Protein AF-A0A673JFE5-F1 (afdb_monomer)

Nearest PDB structures (foldseek):
  4nc6-assembly1_A  TM=8.684E-01  e=3.459E-06  Homo sapiens
  3hzj-assembly1_A  TM=7.898E-01  e=1.088E-06  Homo sapiens
  3hzj-assembly2_B  TM=8.485E-01  e=6.685E-05  Homo sapiens
  3qye-assembly2_B  TM=6.939E-01  e=1.468E-04  Homo sapiens
  3qyb-assembly1_A  TM=6.934E-01  e=7.079E-04  Homo sapiens

pLDDT: mean 75.3, std 20.73, range [27.92, 97.94]

Mean predicted aligned error: 10.43 Å

Structure (mmCIF, N/CA/C/O backbone):
data_AF-A0A673JFE5-F1
#
_entry.id   AF-A0A673JFE5-F1
#
loop_
_atom_site.group_PDB
_atom_site.id
_atom_site.type_symbol
_atom_site.label_atom_id
_atom_site.label_alt_id
_atom_site.label_comp_id
_atom_site.label_asym_id
_atom_site.label_entity_id
_atom_site.label_seq_id
_atom_site.pdbx_PDB_ins_code
_atom_site.Cartn_x
_atom_site.Cartn_y
_atom_site.Cartn_z
_atom_site.occupancy
_atom_site.B_iso_or_equiv
_atom_site.auth_seq_id
_atom_site.auth_comp_id
_atom_site.auth_asym_id
_atom_site.auth_atom_id
_atom_site.pdbx_PDB_model_num
ATOM 1 N N . THR A 1 1 ? 10.320 18.236 -4.025 1.00 59.81 1 THR A N 1
ATOM 2 C CA . THR A 1 1 ? 9.452 17.123 -4.443 1.00 59.81 1 THR A CA 1
ATOM 3 C C . THR A 1 1 ? 10.183 15.783 -4.408 1.00 59.81 1 THR A C 1
ATOM 5 O O . THR A 1 1 ? 9.761 14.977 -3.605 1.00 59.81 1 THR A O 1
ATOM 8 N N . LEU A 1 2 ? 11.359 15.545 -5.002 1.00 43.81 2 LEU A N 1
ATOM 9 C CA . LEU A 1 2 ? 12.125 14.297 -4.732 1.00 43.81 2 LEU A CA 1
ATOM 10 C C . LEU A 1 2 ? 12.769 14.231 -3.319 1.00 43.81 2 LEU A C 1
ATOM 12 O O . LEU A 1 2 ? 12.698 13.221 -2.619 1.00 43.81 2 LEU A O 1
ATOM 16 N N . MET A 1 3 ? 13.349 15.344 -2.849 1.00 48.66 3 MET A N 1
ATOM 17 C CA . MET A 1 3 ? 13.985 15.444 -1.520 1.00 48.66 3 MET A CA 1
ATOM 18 C C . MET A 1 3 ? 13.017 15.188 -0.355 1.00 48.66 3 MET A C 1
ATOM 20 O O . MET A 1 3 ? 13.383 14.530 0.614 1.00 48.66 3 MET A O 1
ATOM 24 N N . LYS A 1 4 ? 11.769 15.664 -0.464 1.00 50.09 4 LYS A N 1
ATOM 25 C CA . LYS A 1 4 ? 10.726 15.450 0.554 1.00 50.09 4 LYS A CA 1
ATOM 26 C C . LYS A 1 4 ? 10.357 13.967 0.664 1.00 50.09 4 LYS A C 1
ATOM 28 O O . LYS A 1 4 ? 10.140 13.476 1.764 1.00 50.09 4 LYS A O 1
ATOM 33 N N . ILE A 1 5 ? 10.346 13.245 -0.458 1.00 54.38 5 ILE A N 1
ATOM 34 C CA . ILE A 1 5 ? 10.067 11.804 -0.495 1.00 54.38 5 ILE A CA 1
ATOM 35 C C . ILE A 1 5 ? 11.252 11.013 0.058 1.00 54.38 5 ILE A C 1
ATOM 37 O O . ILE A 1 5 ? 11.052 10.174 0.929 1.00 54.38 5 ILE A O 1
ATOM 41 N N . LYS A 1 6 ? 12.492 11.339 -0.336 1.00 49.25 6 LYS A N 1
ATOM 42 C CA . LYS A 1 6 ? 13.698 10.734 0.259 1.00 49.25 6 LYS A CA 1
ATOM 43 C C . LYS A 1 6 ? 13.791 10.982 1.769 1.00 49.25 6 LYS A C 1
ATOM 45 O O . LYS A 1 6 ? 14.141 10.071 2.509 1.00 49.25 6 LYS A O 1
ATOM 50 N N . GLN A 1 7 ? 13.429 12.174 2.251 1.00 51.31 7 GLN A N 1
ATOM 51 C CA . GLN A 1 7 ? 13.313 12.455 3.687 1.00 51.31 7 GLN A CA 1
ATOM 52 C C . GLN A 1 7 ? 12.204 11.635 4.351 1.00 51.31 7 GLN A C 1
ATOM 54 O O . GLN A 1 7 ? 12.424 11.112 5.437 1.00 51.31 7 GLN A O 1
ATOM 59 N N . LYS A 1 8 ? 11.043 11.474 3.704 1.00 56.75 8 LYS A N 1
ATOM 60 C CA . LYS A 1 8 ? 9.933 10.645 4.201 1.00 56.75 8 LYS A CA 1
ATOM 61 C C . LYS A 1 8 ? 10.349 9.176 4.332 1.00 56.75 8 LYS A C 1
ATOM 63 O O . LYS A 1 8 ? 10.112 8.572 5.372 1.00 56.75 8 LYS A O 1
ATOM 68 N N . ILE A 1 9 ? 11.036 8.642 3.322 1.00 54.88 9 ILE A N 1
ATOM 69 C CA . ILE A 1 9 ? 11.615 7.293 3.315 1.00 54.88 9 ILE A CA 1
ATOM 70 C C . ILE A 1 9 ? 12.677 7.157 4.414 1.00 54.88 9 ILE A C 1
ATOM 72 O O . ILE A 1 9 ? 12.597 6.249 5.231 1.00 54.88 9 ILE A O 1
ATOM 76 N N . ASN A 1 10 ? 13.626 8.089 4.512 1.00 49.84 10 ASN A N 1
ATOM 77 C CA . ASN A 1 10 ? 14.656 8.051 5.554 1.00 49.84 10 ASN A CA 1
ATOM 78 C C . ASN A 1 10 ? 14.086 8.211 6.970 1.00 49.84 10 ASN A C 1
ATOM 80 O O . ASN A 1 10 ? 14.614 7.618 7.904 1.00 49.84 10 ASN A O 1
ATOM 84 N N . PHE A 1 11 ? 13.019 8.991 7.152 1.00 55.75 11 PHE A N 1
ATOM 85 C CA . PHE A 1 11 ? 12.313 9.108 8.427 1.00 55.75 11 PHE A CA 1
ATOM 86 C C . PHE A 1 11 ? 11.596 7.804 8.789 1.00 55.75 11 PHE A C 1
ATOM 88 O O . PHE A 1 11 ? 11.679 7.371 9.937 1.00 55.75 11 PHE A O 1
ATOM 95 N N . LEU A 1 12 ? 10.945 7.157 7.814 1.00 53.88 12 LEU A N 1
ATOM 96 C CA . LEU A 1 12 ? 10.373 5.819 7.975 1.00 53.88 12 LEU A CA 1
ATOM 97 C C . LEU A 1 12 ? 11.463 4.821 8.398 1.00 53.88 12 LEU A C 1
ATOM 99 O O . LEU A 1 12 ? 11.314 4.195 9.440 1.00 53.88 12 LEU A O 1
ATOM 103 N N . ILE A 1 13 ? 12.600 4.779 7.693 1.00 55.22 13 ILE A N 1
ATOM 104 C CA . ILE A 1 13 ? 13.741 3.888 7.981 1.00 55.22 13 ILE A CA 1
ATOM 105 C C . ILE A 1 13 ? 14.372 4.166 9.353 1.00 55.22 13 ILE A C 1
ATOM 107 O O . ILE A 1 13 ? 14.568 3.247 10.141 1.00 55.22 13 ILE A O 1
ATOM 111 N N . LYS A 1 14 ? 14.677 5.423 9.696 1.00 45.56 14 LYS A N 1
ATOM 112 C CA . LYS A 1 14 ? 15.249 5.761 11.015 1.00 45.56 14 LYS A CA 1
ATOM 113 C C . LYS A 1 14 ? 14.281 5.465 12.159 1.00 45.56 14 LYS A C 1
ATOM 115 O O . LYS A 1 14 ? 14.715 5.059 13.234 1.00 45.56 14 LYS A O 1
ATOM 120 N N . SER A 1 15 ? 12.980 5.628 11.922 1.00 49.44 15 SER A N 1
ATOM 121 C CA . SER A 1 15 ? 11.957 5.224 12.884 1.00 49.44 15 SER A CA 1
ATOM 122 C C . SER A 1 15 ? 11.929 3.704 13.046 1.00 49.44 15 SER A C 1
ATOM 124 O O . SER A 1 15 ? 11.872 3.248 14.176 1.00 49.44 15 SER A O 1
ATOM 126 N N . ILE A 1 16 ? 12.075 2.916 11.972 1.00 49.16 16 ILE A N 1
ATOM 127 C CA . ILE A 1 16 ? 12.194 1.447 12.055 1.00 49.16 16 ILE A CA 1
ATOM 128 C C . ILE A 1 16 ? 13.308 1.042 13.039 1.00 49.16 16 ILE A C 1
ATOM 130 O O . ILE A 1 16 ? 13.056 0.258 13.949 1.00 49.16 16 ILE A O 1
ATOM 134 N N . PHE A 1 17 ? 14.498 1.648 12.947 1.00 46.47 17 PHE A N 1
ATOM 135 C CA . PHE A 1 17 ? 15.606 1.367 13.876 1.00 46.47 17 PHE A CA 1
ATOM 136 C C . PHE A 1 17 ? 15.350 1.833 15.318 1.00 46.47 17 PHE A C 1
ATOM 138 O O . PHE A 1 17 ? 15.668 1.109 16.260 1.00 46.47 17 PHE A O 1
ATOM 145 N N . PHE A 1 18 ? 14.756 3.015 15.515 1.00 44.62 18 PHE A N 1
ATOM 146 C CA . PHE A 1 18 ? 14.441 3.517 16.858 1.00 44.62 18 PHE A CA 1
ATOM 147 C C . PHE A 1 18 ? 13.395 2.654 17.571 1.00 44.62 18 PHE A C 1
ATOM 149 O O . PHE A 1 18 ? 13.470 2.463 18.784 1.00 44.62 18 PHE A O 1
ATOM 156 N N . VAL A 1 19 ? 12.426 2.104 16.834 1.00 48.44 19 VAL A N 1
ATOM 157 C CA . VAL A 1 19 ? 11.398 1.280 17.465 1.00 48.44 19 VAL A CA 1
ATOM 158 C C . VAL A 1 19 ? 11.809 -0.192 17.609 1.00 48.44 19 VAL A C 1
ATOM 160 O O . VAL A 1 19 ? 11.391 -0.807 18.582 1.00 48.44 19 VAL A O 1
ATOM 163 N N . LEU A 1 20 ? 12.736 -0.717 16.794 1.00 44.16 20 LEU A N 1
ATOM 164 C CA . LEU A 1 20 ? 13.439 -1.982 17.095 1.00 44.16 20 LEU A CA 1
ATOM 165 C C . LEU A 1 20 ? 14.102 -1.944 18.488 1.00 44.16 20 LEU A C 1
ATOM 167 O O . LEU A 1 20 ? 14.049 -2.921 19.233 1.00 44.16 20 LEU A O 1
ATOM 171 N N . PHE A 1 21 ? 14.650 -0.790 18.885 1.00 46.72 21 PHE A N 1
ATOM 172 C CA . PHE A 1 21 ? 15.235 -0.584 20.215 1.00 46.72 21 PHE A CA 1
ATOM 173 C C . PHE A 1 21 ? 14.182 -0.550 21.343 1.00 46.72 21 PHE A C 1
ATOM 175 O O . PHE A 1 21 ? 14.351 -1.206 22.369 1.00 46.72 21 PHE A O 1
ATOM 182 N N . LEU A 1 22 ? 13.053 0.144 21.146 1.00 45.47 22 LEU A N 1
ATOM 183 C CA . LEU A 1 22 ? 11.915 0.128 22.088 1.00 45.47 22 LEU A CA 1
ATOM 184 C C . LEU A 1 22 ? 11.253 -1.256 22.199 1.00 45.47 22 LEU A C 1
ATOM 186 O O . LEU A 1 22 ? 10.655 -1.588 23.221 1.00 45.47 22 LEU A O 1
ATOM 190 N N . GLN A 1 23 ? 11.367 -2.071 21.157 1.00 48.41 23 GLN A N 1
ATOM 191 C CA . GLN A 1 23 ? 10.737 -3.376 21.068 1.00 48.41 23 GLN A CA 1
ATOM 192 C C . GLN A 1 23 ? 11.448 -4.463 21.880 1.00 48.41 23 GLN A C 1
ATOM 194 O O . GLN A 1 23 ? 10.764 -5.304 22.464 1.00 48.41 23 GLN A O 1
ATOM 199 N N . ILE A 1 24 ? 12.776 -4.387 22.023 1.00 52.22 24 ILE A N 1
ATOM 200 C CA . ILE A 1 24 ? 13.530 -5.221 22.978 1.00 52.22 24 ILE A CA 1
ATOM 201 C C . ILE A 1 24 ? 12.969 -5.030 24.396 1.00 52.22 24 ILE A C 1
ATOM 203 O O . ILE A 1 24 ? 12.787 -5.995 25.136 1.00 52.22 24 ILE A O 1
ATOM 207 N N . ILE A 1 25 ? 12.601 -3.794 24.744 1.00 51.62 25 ILE A N 1
ATOM 208 C CA . ILE A 1 25 ? 12.052 -3.459 26.060 1.00 51.62 25 ILE A CA 1
ATOM 209 C C . ILE A 1 25 ? 10.600 -3.951 26.214 1.00 51.62 25 ILE A C 1
ATOM 211 O O . ILE A 1 25 ? 10.244 -4.504 27.251 1.00 51.62 25 ILE A O 1
ATOM 215 N N . ILE A 1 26 ? 9.747 -3.817 25.190 1.00 52.38 26 ILE A N 1
ATOM 216 C CA . ILE A 1 26 ? 8.327 -4.224 25.266 1.00 52.38 26 ILE A CA 1
ATOM 217 C C . ILE A 1 26 ? 8.149 -5.755 25.220 1.00 52.38 26 ILE A C 1
ATOM 219 O O . ILE A 1 26 ? 7.273 -6.289 25.909 1.00 52.38 26 ILE A O 1
ATOM 223 N N . HIS A 1 27 ? 8.969 -6.483 24.453 1.00 50.09 27 HIS A N 1
ATOM 224 C CA . HIS A 1 27 ? 8.928 -7.951 24.416 1.00 50.09 27 HIS A CA 1
ATOM 225 C C . HIS A 1 27 ? 9.304 -8.560 25.779 1.00 50.09 27 HIS A C 1
ATOM 227 O O . HIS A 1 27 ? 8.604 -9.438 26.279 1.00 50.09 27 HIS A O 1
ATOM 233 N N . GLN A 1 28 ? 10.322 -8.005 26.450 1.00 51.28 28 GLN A N 1
ATOM 234 C CA . GLN A 1 28 ? 10.683 -8.403 27.817 1.00 51.28 28 GLN A CA 1
ATOM 235 C C . GLN A 1 28 ? 9.544 -8.181 28.832 1.00 51.28 28 GLN A C 1
ATOM 237 O O . GLN A 1 28 ? 9.393 -8.967 29.762 1.00 51.28 28 GLN A O 1
ATOM 242 N N . ILE A 1 29 ? 8.706 -7.156 28.639 1.00 55.34 29 ILE A N 1
ATOM 243 C CA . ILE A 1 29 ? 7.580 -6.836 29.537 1.00 55.34 29 ILE A CA 1
ATOM 244 C C . ILE A 1 29 ? 6.335 -7.699 29.247 1.00 55.34 29 ILE A C 1
ATOM 246 O O . ILE A 1 29 ? 5.587 -8.050 30.160 1.00 55.34 29 ILE A O 1
ATOM 250 N N . SER A 1 30 ? 6.084 -8.055 27.984 1.00 54.03 30 SER A N 1
ATOM 251 C CA . SER A 1 30 ? 4.863 -8.766 27.558 1.00 54.03 30 SER A CA 1
ATOM 252 C C . SER A 1 30 ? 4.848 -10.257 27.909 1.00 54.03 30 SER A C 1
ATOM 254 O O . SER A 1 30 ? 3.769 -10.804 28.142 1.00 54.03 30 SER A O 1
ATOM 256 N N . LEU A 1 31 ? 6.016 -10.885 28.077 1.00 60.41 31 LEU A N 1
ATOM 257 C CA . LEU A 1 31 ? 6.140 -12.238 28.641 1.00 60.41 31 LEU A CA 1
ATOM 258 C C . LEU A 1 31 ? 5.604 -12.347 30.082 1.00 60.41 31 LEU A C 1
ATOM 260 O O . LEU A 1 31 ? 5.309 -13.444 30.547 1.00 60.41 31 LEU A O 1
ATOM 264 N N . PHE A 1 32 ? 5.434 -11.219 30.778 1.00 59.44 32 PHE A N 1
ATOM 265 C CA . PHE A 1 32 ? 5.052 -11.186 32.188 1.00 59.44 32 PHE A CA 1
ATOM 266 C C . PHE A 1 32 ? 3.522 -11.134 32.432 1.00 59.44 32 PHE A C 1
ATOM 268 O O . PHE A 1 32 ? 3.090 -11.422 33.545 1.00 59.44 32 PHE A O 1
ATOM 275 N N . PHE A 1 33 ? 2.675 -10.818 31.428 1.00 55.75 33 PHE A N 1
ATOM 276 C CA . PHE A 1 33 ? 1.207 -10.664 31.613 1.00 55.75 33 PHE A CA 1
ATOM 277 C C . PHE A 1 33 ? 0.329 -11.069 30.393 1.00 55.75 33 PHE A C 1
ATOM 279 O O . PHE A 1 33 ? -0.325 -10.218 29.780 1.00 55.75 33 PHE A O 1
ATOM 286 N N . PRO A 1 34 ? 0.219 -12.366 30.046 1.00 58.28 34 PRO A N 1
ATOM 287 C CA . PRO A 1 34 ? -0.435 -12.806 28.802 1.00 58.28 34 PRO A CA 1
ATOM 288 C C . PRO A 1 34 ? -1.982 -12.757 28.798 1.00 58.28 34 PRO A C 1
ATOM 290 O O . PRO A 1 34 ? -2.594 -12.517 27.757 1.00 58.28 34 PRO A O 1
ATOM 293 N N . VAL A 1 35 ? -2.659 -12.965 29.937 1.00 58.72 35 VAL A N 1
ATOM 294 C CA . VAL A 1 35 ? -4.133 -13.141 29.967 1.00 58.72 35 VAL A CA 1
ATOM 295 C C . VAL A 1 35 ? -4.899 -11.817 29.835 1.00 58.72 35 VAL A C 1
ATOM 297 O O . VAL A 1 35 ? -5.863 -11.731 29.073 1.00 58.72 35 VAL A O 1
ATOM 300 N N . GLN A 1 36 ? -4.462 -10.760 30.527 1.00 60.50 36 GLN A N 1
ATOM 301 C CA . GLN A 1 36 ? -5.124 -9.447 30.476 1.00 60.50 36 GLN A CA 1
ATOM 302 C C . GLN A 1 36 ? -5.014 -8.797 29.086 1.00 60.50 36 GLN A C 1
ATOM 304 O O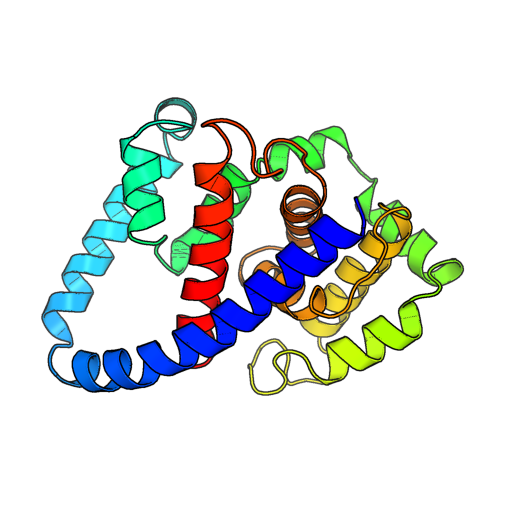 . GLN A 1 36 ? -5.947 -8.126 28.642 1.00 60.50 36 GLN A O 1
ATOM 309 N N . GLN A 1 37 ? -3.926 -9.056 28.351 1.00 66.88 37 GLN A N 1
ATOM 310 C CA . GLN A 1 37 ? -3.739 -8.542 26.991 1.00 66.88 37 GLN A CA 1
ATOM 311 C C . GLN A 1 37 ? -4.760 -9.110 25.994 1.00 66.88 37 GLN A C 1
ATOM 313 O O . GLN A 1 37 ? -5.244 -8.377 25.129 1.00 66.88 37 GLN A O 1
ATOM 318 N N . LYS A 1 38 ? -5.154 -10.383 26.136 1.00 75.12 38 LYS A N 1
ATOM 319 C CA . LYS A 1 38 ? -6.083 -11.037 25.201 1.00 75.12 38 LYS A CA 1
ATOM 320 C C . LYS A 1 38 ? -7.485 -10.423 25.243 1.00 75.12 38 LYS A C 1
ATOM 322 O O . LYS A 1 38 ? -8.082 -10.185 24.194 1.00 75.12 38 LYS A O 1
ATOM 327 N N . GLN A 1 39 ? -7.994 -10.114 26.436 1.00 80.56 39 GLN A N 1
ATOM 328 C CA . GLN A 1 39 ? -9.318 -9.503 26.593 1.00 80.56 39 GLN A CA 1
ATOM 329 C C . GLN A 1 39 ? -9.353 -8.069 26.047 1.00 80.56 39 GLN A C 1
ATOM 331 O O . GLN A 1 39 ? -10.292 -7.688 25.343 1.00 80.56 39 GLN A O 1
ATOM 336 N N . VAL A 1 40 ? -8.298 -7.293 26.313 1.00 83.62 40 VAL A N 1
ATOM 337 C CA . VAL A 1 40 ? -8.144 -5.937 25.770 1.00 83.62 40 VAL A CA 1
ATOM 338 C C . VAL A 1 40 ? -8.144 -5.964 24.239 1.00 83.62 40 VAL A C 1
ATOM 340 O O . VAL A 1 40 ? -8.795 -5.121 23.616 1.00 83.62 40 VAL A O 1
ATOM 343 N N . GLU A 1 41 ? -7.478 -6.940 23.620 1.00 82.88 41 GLU A N 1
ATOM 344 C CA . GLU A 1 41 ? -7.438 -7.062 22.161 1.00 82.88 41 GLU A CA 1
ATOM 345 C C . GLU A 1 41 ? -8.807 -7.402 21.562 1.00 82.88 41 GLU A C 1
ATOM 347 O O . GLU A 1 41 ? -9.232 -6.762 20.598 1.00 82.88 41 GLU A O 1
ATOM 352 N N . ILE A 1 42 ? -9.559 -8.321 22.178 1.00 87.94 42 ILE A N 1
ATOM 353 C CA . ILE A 1 42 ? -10.931 -8.649 21.754 1.00 87.94 42 ILE A CA 1
ATOM 354 C C . ILE A 1 42 ? -11.816 -7.398 21.777 1.00 87.94 42 ILE A C 1
ATOM 356 O O . ILE A 1 42 ? -12.530 -7.107 20.812 1.00 87.94 42 ILE A O 1
ATOM 360 N N . GLU A 1 43 ? -11.746 -6.602 22.844 1.00 90.25 43 GLU A N 1
ATOM 361 C CA . GLU A 1 43 ? -12.504 -5.356 22.915 1.00 90.25 43 GLU A CA 1
ATOM 362 C C . GLU A 1 43 ? -12.091 -4.341 21.845 1.00 90.25 43 GLU A C 1
ATOM 364 O O . GLU A 1 43 ? -12.940 -3.614 21.313 1.00 90.25 43 GLU A O 1
ATOM 369 N N . ARG A 1 44 ? -10.790 -4.247 21.540 1.00 89.44 44 ARG A N 1
ATOM 370 C CA . ARG A 1 44 ? -10.285 -3.378 20.470 1.00 89.44 44 ARG A CA 1
ATOM 371 C C . ARG A 1 44 ? -10.854 -3.809 19.125 1.00 89.44 44 ARG A C 1
ATOM 373 O O . ARG A 1 44 ? -11.370 -2.947 18.411 1.00 89.44 44 ARG A O 1
ATOM 380 N N . VAL A 1 45 ? -10.839 -5.107 18.823 1.00 91.19 45 VAL A N 1
ATOM 381 C CA . VAL A 1 45 ? -11.427 -5.683 17.604 1.00 91.19 45 VAL A CA 1
ATOM 382 C C . VAL A 1 45 ? -12.906 -5.317 17.495 1.00 91.19 45 VAL A C 1
ATOM 384 O O . VAL A 1 45 ? -13.317 -4.755 16.484 1.00 91.19 45 VAL A O 1
ATOM 387 N N . GLN A 1 46 ? -13.704 -5.514 18.549 1.00 94.62 46 GLN A N 1
ATOM 388 C CA . GLN A 1 46 ? -15.137 -5.182 18.526 1.00 94.62 46 GLN A CA 1
ATOM 389 C C . GLN A 1 46 ? -15.402 -3.686 18.285 1.00 94.62 46 GLN A C 1
ATOM 391 O O . GLN A 1 46 ? -16.268 -3.304 17.490 1.00 94.62 46 GLN A O 1
ATOM 396 N N . LYS A 1 47 ? -14.622 -2.810 18.933 1.00 93.56 47 LYS A N 1
ATOM 397 C CA . LYS A 1 47 ? -14.712 -1.351 18.740 1.00 93.56 47 LYS A CA 1
ATOM 398 C C . LYS A 1 47 ? -14.375 -0.958 17.297 1.00 93.56 47 LYS A C 1
ATOM 400 O O . LYS A 1 47 ? -15.030 -0.063 16.756 1.00 93.56 47 LYS A O 1
ATOM 405 N N . TRP A 1 48 ? -13.393 -1.619 16.689 1.00 93.38 48 TRP A N 1
ATOM 406 C CA . TRP A 1 48 ? -13.005 -1.416 15.296 1.00 93.38 48 TRP A CA 1
ATOM 407 C C . TRP A 1 48 ? -14.045 -1.953 14.311 1.00 93.38 48 TRP A C 1
ATOM 409 O O . TRP A 1 48 ? -14.459 -1.207 13.431 1.00 93.38 48 TRP A O 1
ATOM 419 N N . LEU A 1 49 ? -14.572 -3.163 14.509 1.00 95.88 49 LEU A N 1
ATOM 420 C CA . LEU A 1 49 ? -15.650 -3.721 13.681 1.00 95.88 49 LEU A CA 1
ATOM 421 C C . LEU A 1 49 ? -16.869 -2.792 13.625 1.00 95.88 49 LEU A C 1
ATOM 423 O O . LEU A 1 49 ? -17.410 -2.529 12.551 1.00 95.88 49 LEU A O 1
ATOM 427 N N . LYS A 1 50 ? -17.274 -2.225 14.770 1.00 95.94 50 LYS A N 1
ATOM 428 C CA . LYS A 1 50 ? -18.360 -1.233 14.822 1.00 95.94 50 LYS A CA 1
ATOM 429 C C . LYS A 1 50 ? -18.057 0.015 13.986 1.00 95.94 50 LYS A C 1
ATOM 431 O O . LYS A 1 50 ? -18.976 0.584 13.392 1.00 95.94 50 LYS A O 1
ATOM 436 N N . MET A 1 51 ? -16.800 0.458 13.974 1.00 94.44 51 MET A N 1
ATOM 437 C CA . MET A 1 51 ? -16.379 1.611 13.182 1.00 94.44 51 MET A CA 1
ATOM 438 C C . MET A 1 51 ? -16.355 1.312 11.690 1.00 94.44 51 MET A C 1
ATOM 440 O O . MET A 1 51 ? -16.874 2.117 10.927 1.00 94.44 51 MET A O 1
ATOM 444 N N . LEU A 1 52 ? -15.802 0.165 11.295 1.00 93.62 52 LEU A N 1
ATOM 445 C CA . LEU A 1 52 ? -15.699 -0.251 9.896 1.00 93.62 52 LEU A CA 1
ATOM 446 C C . LEU A 1 52 ? -17.089 -0.387 9.261 1.00 93.62 52 LEU A C 1
ATOM 448 O O . LEU A 1 52 ? -17.323 0.148 8.184 1.00 93.62 52 LEU A O 1
ATOM 452 N N . LYS A 1 53 ? -18.056 -0.972 9.984 1.00 94.88 53 LYS A N 1
ATOM 453 C CA . LYS A 1 53 ? -19.459 -1.067 9.534 1.00 94.88 53 LYS A CA 1
ATOM 454 C C . LYS A 1 53 ? -20.140 0.288 9.309 1.00 94.88 53 LYS A C 1
ATOM 456 O O . LYS A 1 53 ? -21.093 0.364 8.549 1.00 94.88 53 LYS A O 1
ATOM 461 N N . ASN A 1 54 ? -19.686 1.345 9.983 1.00 94.81 54 ASN A N 1
ATOM 462 C CA . ASN A 1 54 ? -20.278 2.684 9.904 1.00 94.81 54 ASN A CA 1
ATOM 463 C C . ASN A 1 54 ? -19.220 3.714 9.496 1.00 94.81 54 ASN A C 1
ATOM 465 O O . ASN A 1 54 ? -19.120 4.783 10.106 1.00 94.81 54 ASN A O 1
ATOM 469 N N . TRP A 1 55 ? -18.383 3.369 8.514 1.00 92.19 55 TRP A N 1
ATOM 470 C CA . TRP A 1 55 ? -17.188 4.144 8.193 1.00 92.19 55 TRP A CA 1
ATOM 471 C C . TRP A 1 55 ? -17.487 5.613 7.891 1.00 92.19 55 TRP A C 1
ATOM 473 O O . TRP A 1 55 ? -16.826 6.488 8.444 1.00 92.19 55 TRP A O 1
ATOM 483 N N . SER A 1 56 ? -18.537 5.898 7.118 1.00 90.62 56 SER A N 1
ATOM 484 C CA . SER A 1 56 ? -18.969 7.261 6.773 1.00 90.62 56 SER A CA 1
ATOM 485 C C . SER A 1 56 ? -19.187 8.158 7.998 1.00 90.62 56 SER A C 1
ATOM 487 O O . SER A 1 56 ? -18.802 9.322 7.982 1.00 90.62 56 SER A O 1
ATOM 489 N N . LYS A 1 57 ? -19.724 7.604 9.091 1.00 92.94 57 LYS A N 1
ATOM 490 C CA . LYS A 1 57 ? -19.931 8.311 10.364 1.00 92.94 57 LYS A CA 1
ATOM 491 C C . LYS A 1 57 ? -18.627 8.583 11.116 1.00 92.94 57 LYS A C 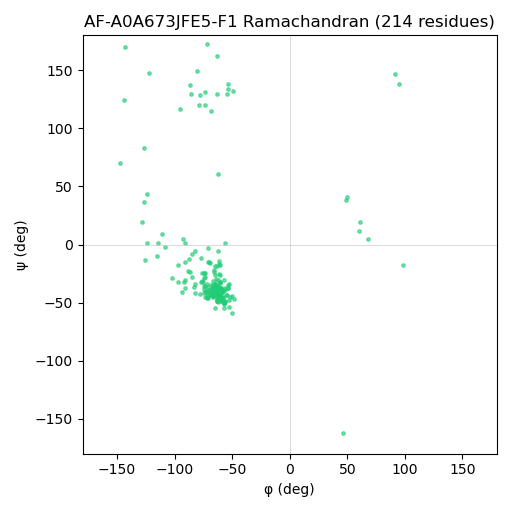1
ATOM 493 O O . LYS A 1 57 ? -18.536 9.556 11.859 1.00 92.94 57 LYS A O 1
ATOM 498 N N . TYR A 1 58 ? -17.653 7.681 11.012 1.00 87.81 58 TYR A N 1
ATOM 499 C CA . TYR A 1 58 ? -16.412 7.751 11.787 1.00 87.81 58 TYR A CA 1
ATOM 500 C C . TYR A 1 58 ? -15.248 8.379 11.022 1.00 87.81 58 TYR A C 1
ATOM 502 O O . TYR A 1 58 ? -14.279 8.800 11.663 1.00 87.81 58 TYR A O 1
ATOM 510 N N . ARG A 1 59 ? -15.327 8.466 9.692 1.00 83.44 59 ARG A N 1
ATOM 511 C CA . ARG A 1 59 ? -14.309 9.083 8.842 1.00 83.44 59 ARG A CA 1
ATOM 512 C C . ARG A 1 59 ? -14.041 10.510 9.325 1.00 83.44 59 ARG A C 1
ATOM 514 O O . ARG A 1 59 ? -14.965 11.277 9.559 1.00 83.44 59 ARG A O 1
ATOM 521 N N . ASN A 1 60 ? -12.766 10.835 9.522 1.00 79.75 60 ASN A N 1
ATOM 522 C CA . ASN A 1 60 ? -12.278 12.111 10.066 1.00 79.75 60 ASN A CA 1
ATOM 523 C C . ASN A 1 60 ? -12.759 12.482 11.485 1.00 79.75 60 ASN A C 1
ATOM 525 O O . ASN A 1 60 ? -12.541 13.607 11.918 1.00 79.75 60 ASN A O 1
ATOM 529 N N . SER A 1 61 ? -13.374 11.565 12.240 1.00 84.56 61 SER A N 1
ATOM 530 C CA . SER A 1 61 ? -13.775 11.842 13.628 1.00 84.56 61 SER A CA 1
ATOM 531 C C . SER A 1 61 ? -12.609 11.701 14.617 1.00 84.56 61 SER A C 1
ATOM 533 O O . SER A 1 61 ? -11.772 10.804 14.479 1.00 84.56 61 SER A O 1
ATOM 535 N N . ASP A 1 62 ? -12.625 12.472 15.709 1.00 82.06 62 ASP A N 1
ATOM 536 C CA . ASP A 1 62 ? -11.656 12.348 16.818 1.00 82.06 62 ASP A CA 1
ATOM 537 C C . ASP A 1 62 ? -11.567 10.935 17.382 1.00 82.06 62 ASP A C 1
ATOM 539 O O . ASP A 1 62 ? -10.516 10.458 17.810 1.00 82.06 62 ASP A O 1
ATOM 543 N N . ARG A 1 63 ? -12.701 10.234 17.403 1.00 85.12 63 ARG A N 1
ATOM 544 C CA . ARG A 1 63 ? -12.773 8.864 17.900 1.00 85.12 63 ARG A CA 1
ATOM 545 C C . ARG A 1 63 ? -11.989 7.903 17.011 1.00 85.12 63 ARG A C 1
ATOM 547 O O . ARG A 1 63 ? -11.385 6.961 17.523 1.00 85.12 63 ARG A O 1
ATOM 554 N N . MET A 1 64 ? -12.024 8.139 15.705 1.00 84.88 64 MET A N 1
ATOM 555 C CA . MET A 1 64 ? -11.286 7.374 14.713 1.00 84.88 64 MET A CA 1
ATOM 556 C C . MET A 1 64 ? -9.789 7.695 14.809 1.00 84.88 64 MET A C 1
ATOM 558 O O . MET A 1 64 ? -9.000 6.766 14.985 1.00 84.88 64 MET A O 1
ATOM 562 N N . ILE A 1 65 ? -9.426 8.985 14.901 1.00 76.62 65 ILE A N 1
ATOM 563 C CA . ILE A 1 65 ? -8.056 9.461 15.181 1.00 76.62 65 ILE A CA 1
ATOM 564 C C . ILE A 1 65 ? -7.477 8.756 16.413 1.00 76.62 65 ILE A C 1
ATOM 566 O O . ILE A 1 65 ? -6.482 8.038 16.318 1.00 76.62 65 ILE A O 1
ATOM 570 N N . LYS A 1 66 ? -8.137 8.883 17.570 1.00 78.56 66 LYS A N 1
ATOM 571 C CA . LYS A 1 66 ? -7.681 8.306 18.847 1.00 78.56 66 LYS A CA 1
ATOM 572 C C . LYS A 1 66 ? -7.489 6.791 18.791 1.00 78.56 66 LYS A C 1
ATOM 574 O O . LYS A 1 66 ? -6.666 6.259 19.528 1.00 78.56 66 LYS A O 1
ATOM 579 N N . ARG A 1 67 ? -8.254 6.074 17.965 1.00 82.06 67 ARG A N 1
ATOM 580 C CA . ARG A 1 67 ? -8.138 4.612 17.842 1.00 82.06 67 ARG A CA 1
ATOM 581 C C . ARG A 1 67 ? -7.043 4.183 16.896 1.00 82.06 67 ARG A C 1
ATOM 583 O O . ARG A 1 67 ? -6.354 3.227 17.222 1.00 82.06 67 ARG A O 1
ATOM 590 N N . VAL A 1 68 ? -6.834 4.913 15.806 1.00 77.75 68 VAL A N 1
ATOM 591 C CA . VAL A 1 68 ? -5.633 4.730 14.989 1.00 77.75 68 VAL A CA 1
ATOM 592 C C . VAL A 1 68 ? -4.393 5.028 15.835 1.00 77.75 68 VAL A C 1
ATOM 594 O O . VAL A 1 68 ? -3.450 4.255 15.786 1.00 77.75 68 VAL A O 1
ATOM 597 N N . TYR A 1 69 ? -4.415 6.028 16.727 1.00 73.81 69 TYR A N 1
ATOM 598 C CA . TYR A 1 69 ? -3.289 6.289 17.646 1.00 73.81 69 TYR A CA 1
ATOM 599 C C . TYR A 1 69 ? -2.987 5.119 18.584 1.00 73.81 69 TYR A C 1
ATOM 601 O O . TYR A 1 69 ? -1.835 4.901 18.937 1.00 73.81 69 TYR A O 1
ATOM 609 N N . LYS A 1 70 ? -4.013 4.359 18.973 1.00 78.50 70 LYS A N 1
ATOM 610 C CA . LYS A 1 70 ? -3.868 3.149 19.794 1.00 78.50 70 LYS A CA 1
ATOM 611 C C . LYS A 1 70 ? -3.482 1.908 18.985 1.00 78.50 70 LYS A C 1
ATOM 613 O O . LYS A 1 70 ? -3.298 0.852 19.579 1.00 78.50 70 LYS A O 1
ATOM 618 N N . GLY A 1 71 ? -3.422 2.005 17.662 1.00 74.62 71 GLY A N 1
ATOM 619 C CA . GLY A 1 71 ? -3.170 0.896 16.754 1.00 74.62 71 GLY A CA 1
ATOM 620 C C . GLY A 1 71 ? -4.432 0.195 16.259 1.00 74.62 71 GLY A C 1
ATOM 621 O O . GLY A 1 71 ? -5.434 0.048 16.978 1.00 74.62 71 GLY A O 1
ATOM 622 N N . VAL A 1 72 ? -4.350 -0.272 15.015 1.00 82.12 72 VAL A N 1
ATOM 623 C CA . VAL A 1 72 ? -5.361 -1.118 14.379 1.00 82.12 72 VAL A CA 1
ATOM 624 C C . VAL A 1 72 ? -5.076 -2.583 14.744 1.00 82.12 72 VAL A C 1
ATOM 626 O O . VAL A 1 72 ? -3.939 -3.022 14.570 1.00 82.12 72 VAL A O 1
ATOM 629 N N . PRO A 1 73 ? -6.070 -3.347 15.234 1.00 86.25 73 PRO A N 1
ATOM 630 C CA . PRO A 1 73 ? -5.934 -4.782 15.454 1.00 86.25 73 PRO A CA 1
ATOM 631 C C . PRO A 1 73 ? -5.452 -5.496 14.196 1.00 86.25 73 PRO A C 1
ATOM 633 O O . PRO A 1 73 ? -5.944 -5.209 13.101 1.00 86.25 73 PRO A O 1
ATOM 636 N N . LEU A 1 74 ? -4.525 -6.441 14.366 1.00 80.81 74 LEU A N 1
ATOM 637 C CA . LEU A 1 74 ? -3.831 -7.134 13.276 1.00 80.81 74 LEU A CA 1
ATOM 638 C C . LEU A 1 74 ? -4.795 -7.654 12.202 1.00 80.81 74 LEU A C 1
ATOM 640 O O . LEU A 1 74 ? -4.600 -7.408 11.014 1.00 80.81 74 LEU A O 1
ATOM 644 N N . GLN A 1 75 ? -5.875 -8.308 12.630 1.00 83.75 75 GLN A N 1
ATOM 645 C CA . GLN A 1 75 ? -6.838 -8.968 11.746 1.00 83.75 75 GLN A CA 1
ATOM 646 C C . GLN A 1 75 ? -7.696 -7.982 10.938 1.00 83.75 75 GLN A C 1
ATOM 648 O O . GLN A 1 75 ? -8.353 -8.380 9.984 1.00 83.75 75 GLN A O 1
ATOM 653 N N . LEU A 1 76 ? -7.715 -6.700 11.316 1.00 89.88 76 LEU A N 1
ATOM 654 C CA . LEU A 1 76 ? -8.524 -5.662 10.671 1.00 89.88 76 LEU A CA 1
ATOM 655 C C . LEU A 1 76 ? -7.687 -4.675 9.851 1.00 89.88 76 LEU A C 1
ATOM 657 O O . LEU A 1 76 ? -8.258 -3.775 9.234 1.00 89.88 76 LEU A O 1
ATOM 661 N N . ARG A 1 77 ? -6.354 -4.823 9.831 1.00 86.81 77 ARG A N 1
ATOM 662 C CA . ARG A 1 77 ? -5.436 -3.891 9.157 1.00 86.81 77 ARG A CA 1
ATOM 663 C C . ARG A 1 77 ? -5.747 -3.732 7.678 1.00 86.81 77 ARG A C 1
ATOM 665 O O . ARG A 1 77 ? -5.925 -2.603 7.247 1.00 86.81 77 ARG A O 1
ATOM 672 N N . GLY A 1 78 ? -5.905 -4.829 6.934 1.00 87.44 78 GLY A N 1
ATOM 673 C CA . GLY A 1 78 ? -6.203 -4.775 5.497 1.00 87.44 78 GLY A CA 1
ATOM 674 C C . GLY A 1 78 ? -7.419 -3.899 5.185 1.00 87.44 78 GLY A C 1
ATOM 675 O O . GLY A 1 78 ? -7.315 -2.922 4.446 1.00 87.44 78 GLY A O 1
ATOM 676 N N . GLN A 1 79 ? -8.548 -4.177 5.845 1.00 92.31 79 GLN A N 1
ATOM 677 C CA . GLN A 1 79 ? -9.787 -3.420 5.649 1.00 92.31 79 GLN A CA 1
ATOM 678 C C . GLN A 1 79 ? -9.675 -1.970 6.142 1.00 92.31 79 GLN A C 1
ATOM 680 O O . GLN A 1 79 ? -10.108 -1.042 5.460 1.00 92.31 79 GLN A O 1
ATOM 685 N N . ALA A 1 80 ? -9.096 -1.751 7.325 1.00 89.88 80 ALA A N 1
ATOM 686 C CA . ALA A 1 80 ? -8.959 -0.412 7.887 1.00 89.88 80 ALA A CA 1
ATOM 687 C C . ALA A 1 80 ? -8.032 0.467 7.040 1.00 89.88 80 ALA A C 1
ATOM 689 O O . ALA A 1 80 ? -8.353 1.624 6.785 1.00 89.88 80 ALA A O 1
ATOM 690 N N . TRP A 1 81 ? -6.898 -0.066 6.586 1.00 88.50 81 TRP A N 1
ATOM 691 C CA . TRP A 1 81 ? -5.949 0.654 5.743 1.00 88.50 81 TRP A CA 1
ATOM 692 C C . TRP A 1 81 ? -6.530 0.972 4.372 1.00 88.50 81 TRP A C 1
ATOM 694 O O . TRP A 1 81 ? -6.363 2.099 3.914 1.00 88.50 81 TRP A O 1
ATOM 704 N N . ALA A 1 82 ? -7.258 0.036 3.757 1.00 90.44 82 ALA A N 1
ATOM 705 C CA . ALA A 1 82 ? -7.936 0.278 2.488 1.00 90.44 82 ALA A CA 1
ATOM 706 C C . ALA A 1 82 ? -8.914 1.460 2.585 1.00 90.44 82 ALA A C 1
ATOM 708 O O . ALA A 1 82 ? -8.884 2.362 1.750 1.00 90.44 82 ALA A O 1
ATOM 709 N N . LEU A 1 83 ? -9.717 1.512 3.652 1.00 89.19 83 LEU A N 1
ATOM 710 C CA . LEU A 1 83 ? -10.646 2.619 3.906 1.00 89.19 83 LEU A CA 1
ATOM 711 C C . LEU A 1 83 ? -9.943 3.938 4.238 1.00 89.19 83 LEU A C 1
ATOM 713 O O . LEU A 1 83 ? -10.433 5.010 3.892 1.00 89.19 83 LEU A O 1
ATOM 717 N N . LEU A 1 84 ? -8.816 3.874 4.941 1.00 84.00 84 LEU A N 1
ATOM 718 C CA . LEU A 1 84 ? -8.056 5.051 5.351 1.00 84.00 84 LEU A CA 1
ATOM 719 C C . LEU A 1 84 ? -7.270 5.693 4.210 1.00 84.00 84 LEU A C 1
ATOM 721 O O . LEU A 1 84 ? -7.078 6.907 4.210 1.00 84.00 84 LEU A O 1
ATOM 725 N N . LEU A 1 85 ? -6.812 4.878 3.265 1.00 84.06 85 LEU A N 1
ATOM 726 C CA . LEU A 1 85 ? -6.112 5.315 2.062 1.00 84.06 85 LEU A CA 1
ATOM 727 C C . LEU A 1 85 ? -7.072 5.531 0.885 1.00 84.06 85 LEU A C 1
ATOM 729 O O . LEU A 1 85 ? -6.611 5.817 -0.213 1.00 84.06 85 LEU A O 1
ATOM 733 N N . ASP A 1 86 ? -8.387 5.402 1.104 1.00 88.81 86 ASP A N 1
ATOM 734 C CA . ASP A 1 86 ? -9.422 5.483 0.069 1.00 88.81 86 ASP A CA 1
ATOM 735 C C . ASP A 1 86 ? -9.090 4.582 -1.156 1.00 88.81 86 ASP A C 1
ATOM 737 O O . ASP A 1 86 ? -9.286 4.976 -2.309 1.00 88.81 86 ASP A O 1
ATOM 741 N N . VAL A 1 87 ? -8.569 3.367 -0.909 1.00 91.94 87 VAL A N 1
ATOM 742 C CA . VAL A 1 87 ? -8.052 2.433 -1.937 1.00 91.94 87 VAL A CA 1
ATOM 743 C C . VAL A 1 87 ? -9.118 2.069 -2.962 1.00 91.94 87 VAL A C 1
ATOM 745 O O . VAL A 1 87 ? -8.875 2.183 -4.159 1.00 91.94 87 VAL A O 1
ATOM 748 N N . GLU A 1 88 ? -10.313 1.681 -2.511 1.00 94.31 88 GLU A N 1
ATOM 749 C CA . GLU A 1 88 ? -11.414 1.316 -3.413 1.00 94.31 88 GLU A CA 1
ATOM 750 C C . GLU A 1 88 ? -11.789 2.470 -4.344 1.00 94.31 88 GLU A C 1
ATOM 752 O O . GLU A 1 88 ? -12.022 2.262 -5.533 1.00 94.31 88 GLU A O 1
ATOM 757 N N . LYS A 1 89 ? -11.783 3.701 -3.819 1.00 93.31 89 LYS A N 1
ATOM 758 C CA . LYS A 1 89 ? -12.090 4.893 -4.605 1.00 93.31 89 LYS A CA 1
ATOM 759 C C . LYS A 1 89 ? -11.036 5.119 -5.687 1.00 93.31 89 LYS A C 1
ATOM 761 O O . LYS A 1 89 ? -11.391 5.201 -6.856 1.00 93.31 89 LYS A O 1
ATOM 766 N N . VAL A 1 90 ? -9.750 5.187 -5.324 1.00 93.50 90 VAL A N 1
ATOM 767 C CA . VAL A 1 90 ? -8.688 5.440 -6.318 1.00 93.50 90 VAL A CA 1
ATOM 768 C C . VAL A 1 90 ? -8.597 4.313 -7.347 1.00 93.50 90 VAL A C 1
ATOM 770 O O . VAL A 1 90 ? -8.378 4.588 -8.525 1.00 93.50 90 VAL A O 1
ATOM 773 N N . LYS A 1 91 ? -8.820 3.065 -6.925 1.00 96.19 91 LYS A N 1
ATOM 774 C CA . LYS A 1 91 ? -8.871 1.903 -7.810 1.00 96.19 91 LYS A CA 1
ATOM 775 C C . LYS A 1 91 ? -10.017 2.019 -8.812 1.00 96.19 91 LYS A C 1
ATOM 777 O O . LYS A 1 91 ? -9.785 1.865 -10.006 1.00 96.19 91 LYS A O 1
ATOM 782 N N . SER A 1 92 ? -11.221 2.354 -8.344 1.00 97.00 92 SER A N 1
ATOM 783 C CA . SER A 1 92 ? -12.390 2.571 -9.205 1.00 97.00 92 SER A CA 1
ATOM 784 C C . SER A 1 92 ? -12.170 3.724 -10.186 1.00 97.00 92 SER A C 1
ATOM 786 O O . SER A 1 92 ? -12.437 3.579 -11.377 1.00 97.00 92 SER A O 1
ATOM 788 N N . ASP A 1 93 ? -11.623 4.845 -9.711 1.00 96.31 93 ASP A N 1
ATOM 789 C CA . ASP A 1 93 ? -11.323 6.025 -10.532 1.00 96.31 93 ASP A CA 1
ATOM 790 C C . ASP A 1 93 ? -10.243 5.739 -11.601 1.00 96.31 93 ASP A C 1
ATOM 792 O O . ASP A 1 93 ? -10.105 6.483 -12.571 1.00 96.31 93 ASP A O 1
ATOM 796 N N . ASN A 1 94 ? -9.464 4.662 -11.439 1.00 96.50 94 ASN A N 1
ATOM 797 C CA . ASN A 1 94 ? -8.362 4.275 -12.320 1.00 96.50 94 ASN A CA 1
ATOM 798 C C . ASN A 1 94 ? -8.487 2.8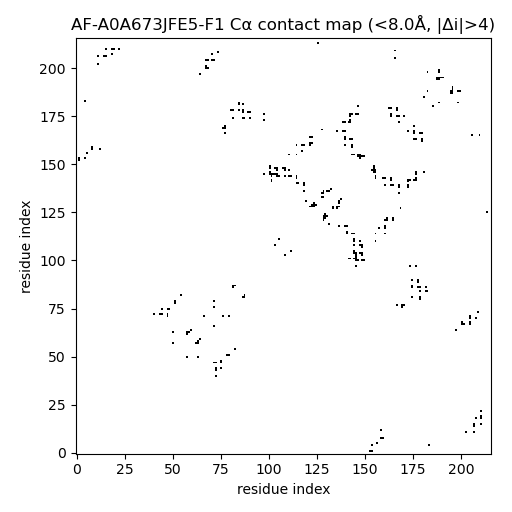22 -12.810 1.00 96.50 94 ASN A C 1
ATOM 800 O O . ASN A 1 94 ? -7.476 2.128 -12.969 1.00 96.50 94 ASN A O 1
ATOM 804 N N . ALA A 1 95 ? -9.711 2.357 -13.066 1.00 96.94 95 ALA A N 1
ATOM 805 C CA . ALA A 1 95 ? -9.967 0.990 -13.510 1.00 96.94 95 ALA A CA 1
ATOM 806 C C . ALA A 1 95 ? -9.064 0.578 -14.696 1.00 96.94 95 ALA A C 1
ATOM 808 O O . ALA A 1 95 ? -8.866 1.326 -15.660 1.00 96.94 95 ALA A O 1
ATOM 809 N N . GLY A 1 96 ? -8.449 -0.607 -14.594 1.00 97.19 96 GLY A N 1
ATOM 810 C CA . GLY A 1 96 ? -7.532 -1.153 -15.603 1.00 97.19 96 GLY A CA 1
ATOM 811 C C . GLY A 1 96 ? -6.202 -0.400 -15.754 1.00 97.19 96 GLY A C 1
ATOM 812 O O . GLY A 1 96 ? -5.417 -0.702 -16.652 1.00 97.19 96 GLY A O 1
ATOM 813 N N . LYS A 1 97 ? -5.917 0.614 -14.928 1.00 97.00 97 LYS A N 1
ATOM 814 C CA . LYS A 1 97 ? -4.638 1.334 -14.985 1.00 97.00 97 LYS A CA 1
ATOM 815 C C . LYS A 1 97 ? -3.500 0.503 -14.409 1.00 97.00 97 LYS A C 1
ATOM 817 O O . LYS A 1 97 ? -2.431 0.507 -15.002 1.00 97.00 97 LYS A O 1
ATOM 822 N N . TYR A 1 98 ? -3.732 -0.223 -13.314 1.00 97.56 98 TYR A N 1
ATOM 823 C CA . TYR A 1 98 ? -2.704 -1.073 -12.711 1.00 97.56 98 TYR A CA 1
ATOM 824 C C . TYR A 1 98 ? -2.154 -2.100 -13.709 1.00 97.56 98 TYR A C 1
ATOM 826 O O . TYR A 1 98 ? -0.944 -2.157 -13.907 1.00 97.56 98 TYR A O 1
ATOM 834 N N . GLU A 1 99 ? -3.036 -2.823 -14.405 1.00 97.31 99 GLU A N 1
ATOM 835 C CA . GLU A 1 99 ? -2.628 -3.836 -15.386 1.00 97.31 99 GLU A CA 1
ATOM 836 C C . GLU A 1 99 ? -1.779 -3.232 -16.511 1.00 97.31 99 GLU A C 1
ATOM 838 O O . GLU A 1 99 ? -0.683 -3.713 -16.788 1.00 97.31 99 GLU A O 1
ATOM 843 N N . ARG A 1 100 ? -2.208 -2.088 -17.059 1.00 96.62 100 ARG A N 1
ATOM 844 C CA . ARG A 1 100 ? -1.433 -1.349 -18.068 1.00 96.62 100 ARG A CA 1
ATOM 845 C C . ARG A 1 100 ? -0.056 -0.924 -17.558 1.00 96.62 100 ARG A C 1
ATOM 847 O O . ARG A 1 100 ? 0.917 -1.010 -18.298 1.00 96.62 100 ARG A O 1
ATOM 854 N N . MET A 1 101 ? 0.046 -0.457 -16.310 1.00 96.19 101 MET A N 1
ATOM 855 C CA . MET A 1 101 ? 1.340 -0.080 -15.724 1.00 96.19 101 MET A CA 1
ATOM 856 C C . MET A 1 101 ? 2.239 -1.301 -15.527 1.00 96.19 101 MET A C 1
ATOM 858 O O . MET A 1 101 ? 3.439 -1.215 -15.766 1.00 96.19 101 MET A O 1
ATOM 862 N N . LYS A 1 102 ? 1.671 -2.442 -15.127 1.00 95.38 102 LYS A N 1
ATOM 863 C CA . LYS A 1 102 ? 2.402 -3.703 -14.960 1.00 95.38 102 LYS A CA 1
ATOM 864 C C . LYS A 1 102 ? 3.001 -4.180 -16.287 1.00 95.38 102 LYS A C 1
ATOM 866 O O . LYS A 1 102 ? 4.178 -4.525 -16.325 1.00 95.38 102 LYS A O 1
ATOM 871 N N . GLU A 1 103 ? 2.232 -4.129 -17.375 1.00 95.19 103 GLU A N 1
ATOM 872 C CA . GLU A 1 103 ? 2.708 -4.446 -18.731 1.00 95.19 103 GLU A CA 1
ATOM 873 C C . GLU A 1 103 ? 3.795 -3.467 -19.199 1.00 95.19 103 GLU A C 1
ATOM 875 O O . GLU A 1 103 ? 4.865 -3.876 -19.651 1.00 95.19 103 GLU A O 1
ATOM 880 N N . GLN A 1 104 ? 3.564 -2.159 -19.039 1.00 93.69 104 GLN A N 1
ATOM 881 C CA . GLN A 1 104 ? 4.531 -1.131 -19.435 1.00 93.69 104 GLN A CA 1
ATOM 882 C C . GLN A 1 104 ? 5.845 -1.226 -18.660 1.00 93.69 104 GLN A C 1
ATOM 884 O O . GLN A 1 104 ? 6.914 -0.998 -19.229 1.00 93.69 104 GLN A O 1
ATOM 889 N N . ALA A 1 105 ? 5.791 -1.579 -17.378 1.00 93.06 105 ALA A N 1
ATOM 890 C CA . ALA A 1 105 ? 6.978 -1.690 -16.548 1.00 93.06 105 ALA A CA 1
ATOM 891 C C . ALA A 1 105 ? 7.950 -2.763 -17.047 1.00 93.06 105 ALA A C 1
ATOM 893 O O . ALA A 1 105 ? 9.160 -2.551 -16.992 1.00 93.06 105 ALA A O 1
ATOM 894 N N . GLN A 1 106 ? 7.439 -3.872 -17.589 1.00 86.50 106 GLN A N 1
ATOM 895 C CA . GLN A 1 106 ? 8.272 -4.935 -18.160 1.00 86.50 106 GLN A CA 1
ATOM 896 C C . GLN A 1 106 ? 9.075 -4.461 -19.378 1.00 86.50 106 GLN A C 1
ATOM 898 O O . GLN A 1 106 ? 10.172 -4.958 -19.620 1.00 86.50 106 GLN A O 1
ATOM 903 N N . LEU A 1 107 ? 8.542 -3.493 -20.126 1.00 86.56 107 LEU A N 1
ATOM 904 C CA . LEU A 1 107 ? 9.164 -2.970 -21.341 1.00 86.56 107 LEU A CA 1
ATOM 905 C C . LEU A 1 107 ? 10.079 -1.773 -21.068 1.00 86.56 107 LEU A C 1
ATOM 907 O O . LEU A 1 107 ? 11.109 -1.628 -21.723 1.00 86.56 107 LEU A O 1
ATOM 911 N N . TYR A 1 108 ? 9.694 -0.905 -20.128 1.00 84.88 108 TYR A N 1
ATOM 912 C CA . TYR A 1 108 ? 10.248 0.448 -20.057 1.00 84.88 108 TYR A CA 1
ATOM 913 C C . TYR A 1 108 ? 10.852 0.842 -18.715 1.00 84.88 108 TYR A C 1
ATOM 915 O O . TYR A 1 108 ? 11.534 1.860 -18.676 1.00 84.88 108 TYR A O 1
ATOM 923 N N . SER A 1 109 ? 10.627 0.104 -17.623 1.00 87.69 109 SER A N 1
ATOM 924 C CA . SER A 1 109 ? 11.111 0.528 -16.302 1.00 87.69 109 SER A CA 1
ATOM 925 C C . SER A 1 109 ? 12.648 0.459 -16.231 1.00 87.69 109 SER A C 1
ATOM 927 O O . SER A 1 109 ? 13.202 -0.644 -16.228 1.00 87.69 109 SER A O 1
ATOM 929 N N . PRO A 1 110 ? 13.378 1.580 -16.076 1.00 86.81 110 PRO A N 1
ATOM 930 C CA . PRO A 1 110 ? 14.830 1.520 -15.901 1.00 86.81 110 PRO A CA 1
ATOM 931 C C . PRO A 1 110 ? 15.248 0.930 -14.539 1.00 86.81 110 PRO A C 1
ATOM 933 O O . PRO A 1 110 ? 16.394 0.513 -14.366 1.00 86.81 110 PRO A O 1
ATOM 936 N N . GLU A 1 111 ? 14.330 0.834 -13.572 1.00 90.75 111 GLU A N 1
ATOM 937 C CA . GLU A 1 111 ? 14.615 0.407 -12.196 1.00 90.75 111 GLU A CA 1
ATOM 938 C C . GLU A 1 111 ? 14.476 -1.099 -11.944 1.00 90.75 111 GLU A C 1
ATOM 940 O O . GLU A 1 111 ? 14.726 -1.539 -10.823 1.00 90.75 111 GLU A O 1
ATOM 945 N N . ILE A 1 112 ? 14.143 -1.911 -12.957 1.00 91.38 112 ILE A N 1
ATOM 946 C CA . ILE A 1 112 ? 13.906 -3.362 -12.798 1.00 91.38 112 ILE A CA 1
ATOM 947 C C . ILE A 1 112 ? 15.056 -4.063 -12.069 1.00 91.38 112 ILE A C 1
ATOM 949 O O . ILE A 1 112 ? 14.821 -4.829 -11.137 1.00 91.38 112 ILE A O 1
ATOM 953 N N . LYS A 1 113 ? 16.306 -3.760 -12.441 1.00 91.31 113 LYS A N 1
ATOM 954 C CA . LYS A 1 113 ? 17.489 -4.360 -11.803 1.00 91.31 113 LYS A CA 1
ATOM 955 C C . LYS A 1 113 ? 17.583 -4.005 -10.319 1.00 91.31 113 LYS A C 1
ATOM 957 O O . LYS A 1 113 ? 17.897 -4.860 -9.499 1.00 91.31 113 LYS A O 1
ATOM 962 N N . GLN A 1 114 ? 17.310 -2.749 -9.970 1.00 90.94 114 GLN A N 1
ATOM 963 C CA . GLN A 1 114 ? 17.362 -2.299 -8.580 1.00 90.94 114 GLN A CA 1
ATOM 964 C C . GLN A 1 114 ? 16.207 -2.884 -7.759 1.00 90.94 114 GLN A C 1
ATOM 966 O O . GLN A 1 114 ? 16.409 -3.265 -6.608 1.00 90.94 114 GLN A O 1
ATOM 971 N N . ILE A 1 115 ? 15.014 -2.974 -8.351 1.00 93.75 115 ILE A N 1
ATOM 972 C CA . ILE A 1 115 ? 13.838 -3.590 -7.733 1.00 93.75 115 ILE A CA 1
ATOM 973 C C . ILE A 1 115 ? 14.117 -5.065 -7.428 1.00 93.75 115 ILE A C 1
ATOM 975 O O . ILE A 1 115 ? 13.886 -5.496 -6.301 1.00 93.75 115 ILE A O 1
ATOM 979 N N . ASP A 1 116 ? 14.670 -5.824 -8.378 1.00 92.31 116 ASP A N 1
ATOM 980 C CA . ASP A 1 116 ? 15.006 -7.239 -8.173 1.00 92.31 116 ASP A CA 1
ATOM 981 C C . ASP A 1 116 ? 16.022 -7.434 -7.032 1.00 92.31 116 ASP A C 1
ATOM 983 O O . ASP A 1 116 ? 15.818 -8.250 -6.129 1.00 92.31 116 ASP A O 1
ATOM 987 N N . LEU A 1 117 ? 17.083 -6.618 -6.995 1.00 90.81 117 LEU A N 1
ATOM 988 C CA . LEU A 1 117 ? 18.048 -6.629 -5.889 1.00 90.81 117 LEU A CA 1
ATOM 989 C C . LEU A 1 117 ? 17.384 -6.332 -4.537 1.00 90.81 117 LEU A C 1
ATOM 991 O O . LEU A 1 117 ? 17.705 -6.977 -3.537 1.00 90.81 117 LEU A O 1
ATOM 995 N N . ASP A 1 118 ? 16.450 -5.381 -4.495 1.00 89.62 118 ASP A N 1
ATOM 996 C CA . ASP A 1 118 ? 15.755 -4.998 -3.266 1.00 89.62 118 ASP A CA 1
ATOM 997 C C . ASP A 1 118 ? 14.774 -6.070 -2.787 1.00 89.62 118 ASP A C 1
ATOM 999 O O . ASP A 1 118 ? 14.683 -6.321 -1.583 1.00 89.62 118 ASP A O 1
ATOM 1003 N N . ILE A 1 119 ? 14.096 -6.763 -3.697 1.00 90.62 119 ILE A N 1
ATOM 1004 C CA . ILE A 1 119 ? 13.217 -7.892 -3.368 1.00 90.62 119 ILE A CA 1
ATOM 1005 C C . ILE A 1 119 ? 14.018 -9.050 -2.779 1.00 90.62 119 ILE A C 1
ATOM 1007 O O . ILE A 1 119 ? 13.627 -9.600 -1.749 1.00 90.62 119 ILE A O 1
ATOM 1011 N N . ASN A 1 120 ? 15.183 -9.361 -3.353 1.00 86.88 120 ASN A N 1
ATOM 1012 C CA . ASN A 1 120 ? 16.051 -10.438 -2.870 1.00 86.88 120 ASN A CA 1
ATOM 1013 C C . ASN A 1 120 ? 16.567 -10.227 -1.432 1.00 86.88 120 ASN A C 1
ATOM 1015 O O . ASN A 1 120 ? 17.022 -11.184 -0.811 1.00 86.88 120 ASN A O 1
ATOM 1019 N N . ARG A 1 121 ? 16.449 -9.013 -0.877 1.00 87.00 121 ARG A N 1
ATOM 1020 C CA . ARG A 1 121 ? 16.809 -8.674 0.513 1.00 87.00 121 ARG A CA 1
ATOM 1021 C C . ARG A 1 121 ? 15.627 -8.261 1.402 1.00 87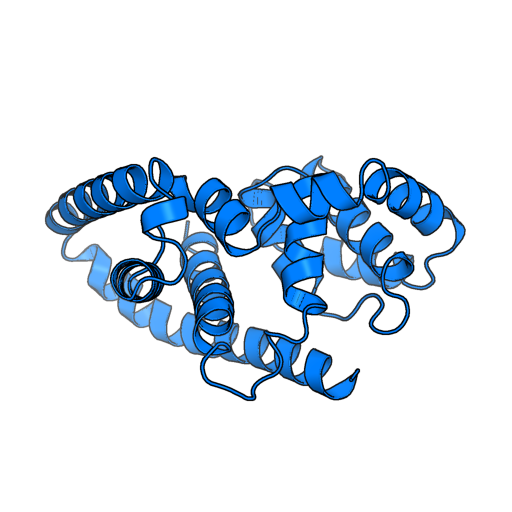.00 121 ARG A C 1
ATOM 1023 O O . ARG A 1 121 ? 15.838 -7.928 2.563 1.00 87.00 121 ARG A O 1
ATOM 1030 N N . THR A 1 122 ? 14.393 -8.256 0.894 1.00 80.81 122 THR A N 1
ATOM 1031 C CA . THR A 1 122 ? 13.213 -7.787 1.644 1.00 80.81 122 THR A CA 1
ATOM 1032 C C . THR A 1 122 ? 12.484 -8.958 2.312 1.00 80.81 122 THR A C 1
ATOM 1034 O O . THR A 1 122 ? 11.973 -9.834 1.625 1.00 80.81 122 THR A O 1
ATOM 1037 N N . PHE A 1 123 ? 12.425 -8.964 3.652 1.00 75.06 123 PHE A N 1
ATOM 1038 C CA . PHE A 1 123 ? 11.704 -9.950 4.484 1.00 75.06 123 PHE A CA 1
ATOM 1039 C C . PHE A 1 123 ? 11.969 -11.427 4.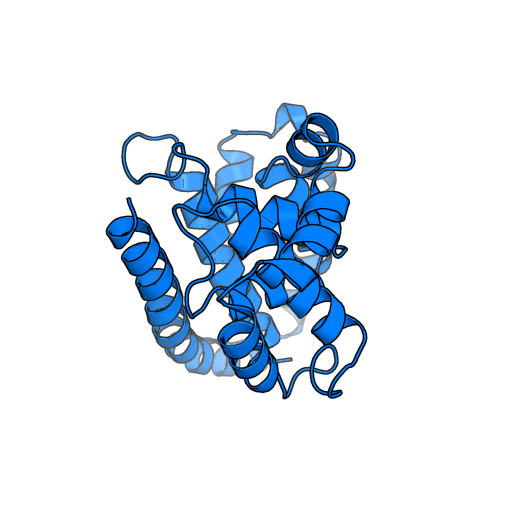142 1.00 75.06 123 PHE A C 1
ATOM 1041 O O . PHE A 1 123 ? 11.068 -12.254 4.222 1.00 75.06 123 PHE A O 1
ATOM 1048 N N . ARG A 1 124 ? 13.214 -11.779 3.797 1.00 81.00 124 ARG A N 1
ATOM 1049 C CA . ARG A 1 124 ? 13.605 -13.148 3.403 1.00 81.00 124 ARG A CA 1
ATOM 1050 C C . ARG A 1 124 ? 13.428 -14.206 4.494 1.00 81.00 124 ARG A C 1
ATOM 1052 O O . ARG A 1 124 ? 13.385 -15.385 4.174 1.00 81.00 124 ARG A O 1
ATOM 1059 N N . GLU A 1 125 ? 13.322 -13.794 5.749 1.00 76.19 125 GLU A N 1
ATOM 1060 C CA . GLU A 1 125 ? 13.056 -14.686 6.885 1.00 76.19 125 GLU A CA 1
ATOM 1061 C C . GLU A 1 125 ? 11.554 -14.900 7.117 1.00 76.19 125 GLU A C 1
ATOM 1063 O O . GLU A 1 125 ? 11.160 -15.794 7.857 1.00 76.19 125 GLU A O 1
ATOM 1068 N N . HIS A 1 126 ? 10.694 -14.105 6.473 1.00 78.25 126 HIS A N 1
ATOM 1069 C CA . HIS A 1 126 ? 9.257 -14.222 6.649 1.00 78.25 126 HIS A CA 1
ATOM 1070 C C . HIS A 1 126 ? 8.646 -15.255 5.696 1.00 78.25 126 HIS A C 1
ATOM 1072 O O . HIS A 1 126 ? 8.903 -15.227 4.492 1.00 78.25 126 HIS A O 1
ATOM 1078 N N . ILE A 1 127 ? 7.724 -16.079 6.207 1.00 81.12 127 ILE A N 1
ATOM 1079 C CA . ILE A 1 127 ? 7.103 -17.199 5.481 1.00 81.12 127 ILE A CA 1
ATOM 1080 C C . ILE A 1 127 ? 6.492 -16.814 4.122 1.00 81.12 127 ILE A C 1
ATOM 1082 O O . ILE A 1 127 ? 6.554 -17.581 3.170 1.00 81.12 127 ILE A O 1
ATOM 1086 N N . MET A 1 128 ? 5.942 -15.603 3.988 1.00 81.06 128 MET A N 1
ATOM 1087 C CA . MET A 1 128 ? 5.382 -15.121 2.715 1.00 81.06 128 MET A CA 1
ATOM 1088 C C . MET A 1 128 ? 6.442 -14.754 1.666 1.00 81.06 128 MET A C 1
ATOM 1090 O O . MET A 1 128 ? 6.121 -14.743 0.484 1.00 81.06 128 MET A O 1
ATOM 1094 N N . PHE A 1 129 ? 7.668 -14.409 2.067 1.00 85.38 129 PHE A N 1
ATOM 1095 C CA . PHE A 1 129 ? 8.702 -13.862 1.179 1.00 85.38 129 PHE A CA 1
ATOM 1096 C C . PHE A 1 129 ? 10.008 -14.669 1.185 1.00 85.38 129 PHE A C 1
ATOM 1098 O O . PHE A 1 129 ? 10.944 -14.285 0.486 1.00 85.38 129 PHE A O 1
ATOM 1105 N N . MET A 1 130 ? 10.094 -15.773 1.933 1.00 84.38 130 MET A N 1
ATOM 1106 C CA . MET A 1 130 ? 11.299 -16.608 2.002 1.00 84.38 130 MET A CA 1
ATOM 1107 C C . MET A 1 130 ? 11.597 -17.332 0.681 1.00 84.38 130 MET A C 1
ATOM 1109 O O . MET A 1 130 ? 12.753 -17.384 0.247 1.00 84.38 130 MET A O 1
ATOM 1113 N N . ASP A 1 131 ? 10.553 -17.803 -0.007 1.00 86.88 131 ASP A N 1
ATOM 1114 C CA . ASP A 1 131 ? 10.688 -18.549 -1.255 1.00 86.88 131 ASP A CA 1
ATOM 1115 C C . ASP A 1 131 ? 11.083 -17.623 -2.401 1.00 86.88 131 ASP A C 1
ATOM 1117 O O . ASP A 1 131 ? 10.365 -16.682 -2.762 1.00 86.88 131 ASP A O 1
ATOM 1121 N N . ARG A 1 132 ? 12.242 -17.902 -3.004 1.00 85.75 132 ARG A N 1
ATOM 1122 C CA . ARG A 1 132 ? 12.701 -17.163 -4.181 1.00 85.75 132 ARG A CA 1
ATOM 1123 C C . ARG A 1 132 ? 11.719 -17.386 -5.329 1.00 85.75 132 ARG A 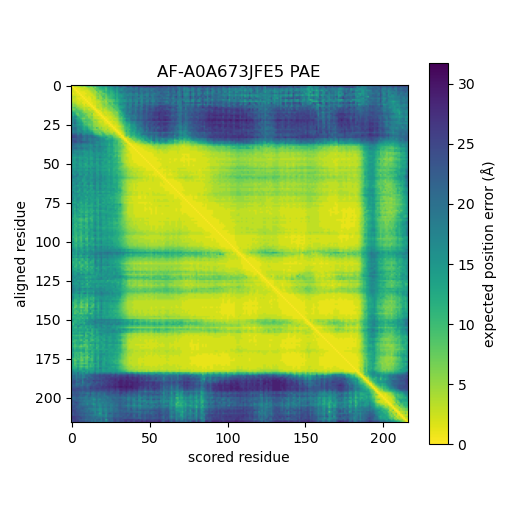C 1
ATOM 1125 O O . ARG A 1 132 ? 11.404 -18.526 -5.649 1.00 85.75 132 ARG A O 1
ATOM 1132 N N . PHE A 1 133 ? 11.270 -16.296 -5.945 1.00 86.50 133 PHE A N 1
ATOM 1133 C CA . PHE A 1 133 ? 10.232 -16.311 -6.981 1.00 86.50 133 PHE A CA 1
ATOM 1134 C C . PHE A 1 133 ? 8.875 -16.854 -6.499 1.00 86.50 133 PHE A C 1
ATOM 1136 O O . PHE A 1 133 ? 8.033 -17.209 -7.319 1.00 86.50 133 PHE A O 1
ATOM 1143 N N . GLY A 1 134 ? 8.621 -16.888 -5.186 1.00 91.50 134 GLY A N 1
ATOM 1144 C CA . GLY A 1 134 ? 7.300 -17.205 -4.646 1.00 91.50 134 GLY A CA 1
ATOM 1145 C C . GLY A 1 134 ? 6.247 -16.165 -5.046 1.00 91.50 134 GLY A C 1
ATOM 1146 O O . GLY A 1 134 ? 6.574 -15.033 -5.412 1.00 91.50 134 GLY A O 1
ATOM 1147 N N . VAL A 1 135 ? 4.966 -16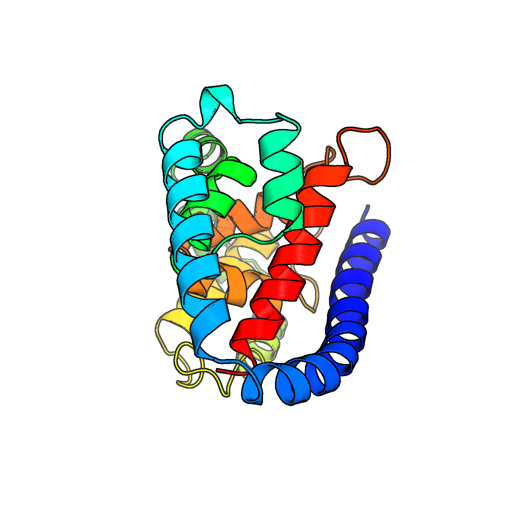.529 -4.930 1.00 93.62 135 VAL A N 1
ATOM 1148 C CA . VAL A 1 135 ? 3.825 -15.700 -5.374 1.00 93.62 135 VAL A CA 1
ATOM 1149 C C . VAL A 1 135 ? 3.912 -14.262 -4.852 1.00 93.62 135 VAL A C 1
ATOM 1151 O O . VAL A 1 135 ? 3.744 -13.314 -5.610 1.00 93.62 135 VAL A O 1
ATOM 1154 N N . LYS A 1 136 ? 4.245 -14.066 -3.570 1.00 91.69 136 LYS A N 1
ATOM 1155 C CA . LYS A 1 136 ? 4.335 -12.720 -2.982 1.00 91.69 136 LYS A CA 1
ATOM 1156 C C . LYS A 1 136 ? 5.580 -11.943 -3.409 1.00 91.69 136 LYS A C 1
ATOM 1158 O O . LYS A 1 136 ? 5.499 -10.721 -3.479 1.00 91.69 136 LYS A O 1
ATOM 1163 N N . GLN A 1 137 ? 6.700 -12.600 -3.731 1.00 94.00 137 GLN A N 1
ATOM 1164 C CA . GLN A 1 137 ? 7.847 -11.912 -4.342 1.00 94.00 137 GLN A CA 1
ATOM 1165 C C . GLN A 1 137 ? 7.507 -11.432 -5.755 1.00 94.00 137 GLN A C 1
ATOM 1167 O O . GLN A 1 137 ? 7.858 -10.310 -6.110 1.00 94.00 137 GLN A O 1
ATOM 1172 N N . GLN A 1 138 ? 6.777 -12.242 -6.529 1.00 95.56 138 GLN A N 1
ATOM 1173 C CA . GLN A 1 138 ? 6.286 -11.841 -7.849 1.00 95.56 138 GLN A CA 1
ATOM 1174 C C . GLN A 1 138 ? 5.318 -10.658 -7.735 1.00 95.56 138 GLN A C 1
ATOM 1176 O O . GLN A 1 138 ? 5.519 -9.645 -8.398 1.00 95.56 138 GLN A O 1
ATOM 1181 N N . SER A 1 139 ? 4.351 -10.712 -6.812 1.00 97.31 139 SER A N 1
ATOM 1182 C CA . SER A 1 139 ? 3.468 -9.568 -6.556 1.00 97.31 139 SER A CA 1
ATOM 1183 C C . SER A 1 139 ? 4.225 -8.321 -6.108 1.00 97.31 139 SER A C 1
ATOM 1185 O O . SER A 1 139 ? 3.899 -7.215 -6.530 1.00 97.31 139 SER A O 1
ATOM 1187 N N . LEU A 1 140 ? 5.267 -8.473 -5.287 1.00 96.00 140 LEU A N 1
ATOM 1188 C CA . LEU A 1 140 ? 6.119 -7.359 -4.875 1.00 96.00 140 LEU A CA 1
ATOM 1189 C C . LEU A 1 140 ? 6.848 -6.742 -6.070 1.00 96.00 140 LEU A C 1
ATOM 1191 O O . LEU A 1 140 ? 6.880 -5.519 -6.203 1.00 96.00 140 LEU A O 1
ATOM 1195 N N . PHE A 1 141 ? 7.367 -7.577 -6.967 1.00 95.94 141 PHE A N 1
ATOM 1196 C CA . PHE A 1 141 ? 7.977 -7.129 -8.211 1.00 95.94 141 PHE A CA 1
ATOM 1197 C C . PHE A 1 141 ? 6.978 -6.378 -9.090 1.00 95.94 141 PHE A C 1
ATOM 1199 O O . PHE A 1 141 ? 7.273 -5.262 -9.519 1.00 95.94 141 PHE A O 1
ATOM 1206 N N . HIS A 1 142 ? 5.778 -6.922 -9.299 1.00 97.38 142 HIS A N 1
ATOM 1207 C CA . HIS A 1 142 ? 4.732 -6.277 -10.094 1.00 97.38 142 HIS A CA 1
ATOM 1208 C C . HIS A 1 142 ? 4.313 -4.925 -9.518 1.00 97.38 142 HIS A C 1
ATOM 1210 O O . HIS A 1 142 ? 4.228 -3.947 -10.251 1.00 97.38 142 HIS A O 1
ATOM 1216 N N . VAL A 1 143 ? 4.078 -4.837 -8.206 1.00 97.44 143 VAL A N 1
ATOM 1217 C CA . VAL A 1 143 ? 3.680 -3.582 -7.552 1.00 97.44 143 VAL A CA 1
ATOM 1218 C C . VAL A 1 143 ? 4.754 -2.506 -7.711 1.00 97.44 143 VAL A C 1
ATOM 1220 O O . VAL A 1 143 ? 4.436 -1.373 -8.072 1.00 97.44 143 VAL A O 1
ATOM 1223 N N . LEU A 1 144 ? 6.022 -2.839 -7.453 1.00 95.62 144 LEU A N 1
ATOM 1224 C CA . LEU A 1 144 ? 7.119 -1.868 -7.491 1.00 95.62 144 LEU A CA 1
ATOM 1225 C C . LEU A 1 144 ? 7.470 -1.433 -8.915 1.00 95.62 144 LEU A C 1
ATOM 1227 O O . LEU A 1 144 ? 7.703 -0.248 -9.146 1.00 95.62 144 LEU A O 1
ATOM 1231 N N . SER A 1 145 ? 7.482 -2.376 -9.858 1.00 95.81 145 SER A N 1
ATOM 1232 C CA . SER A 1 145 ? 7.745 -2.093 -11.271 1.00 95.81 145 SER A CA 1
ATOM 1233 C C . SER A 1 145 ? 6.600 -1.293 -11.897 1.00 95.81 145 SER A C 1
ATOM 1235 O O . SER A 1 145 ? 6.843 -0.281 -12.543 1.00 95.81 145 SER A O 1
ATOM 1237 N N . ALA A 1 146 ? 5.338 -1.638 -11.626 1.00 96.56 146 ALA A N 1
ATOM 1238 C CA . ALA A 1 146 ? 4.208 -0.815 -12.053 1.00 96.56 146 ALA A CA 1
ATOM 1239 C C . ALA A 1 146 ? 4.281 0.602 -11.457 1.00 96.56 146 ALA A C 1
ATOM 1241 O O . ALA A 1 146 ? 3.936 1.579 -12.121 1.00 96.56 146 ALA A O 1
ATOM 1242 N N . TYR A 1 147 ? 4.739 0.742 -10.207 1.00 94.06 147 TYR A N 1
ATOM 1243 C CA . TYR A 1 147 ? 4.853 2.049 -9.560 1.00 94.06 147 TYR A CA 1
ATOM 1244 C C . TYR A 1 147 ? 5.931 2.944 -10.191 1.00 94.06 147 TYR A C 1
ATOM 1246 O O . TYR A 1 147 ? 5.696 4.149 -10.325 1.00 94.06 147 TYR A O 1
ATOM 1254 N N . SER A 1 148 ? 7.078 2.386 -10.604 1.00 92.56 148 SER A N 1
ATOM 1255 C CA . SER A 1 148 ? 8.170 3.168 -11.211 1.00 92.56 148 SER A CA 1
ATOM 1256 C C . SER A 1 148 ? 7.732 3.882 -12.493 1.00 92.56 148 SER A C 1
ATOM 1258 O O . SER A 1 148 ? 8.084 5.041 -12.703 1.00 92.56 148 SER A O 1
ATOM 1260 N N . VAL A 1 149 ? 6.890 3.233 -13.303 1.00 93.31 149 VAL A N 1
ATOM 1261 C CA . VAL A 1 149 ? 6.345 3.815 -14.540 1.00 93.31 149 VAL A CA 1
ATOM 1262 C C . VAL A 1 149 ? 5.055 4.607 -14.325 1.00 93.31 149 VAL A C 1
ATOM 1264 O O . VAL A 1 149 ? 4.746 5.497 -15.113 1.00 93.31 149 VAL A O 1
ATOM 1267 N N . TYR A 1 150 ? 4.313 4.339 -13.246 1.00 90.88 150 TYR A N 1
ATOM 1268 C CA . TYR A 1 150 ? 3.101 5.089 -12.905 1.00 90.88 150 TYR A CA 1
ATOM 1269 C C . TYR A 1 150 ? 3.398 6.530 -12.483 1.00 90.88 150 TYR A C 1
ATOM 1271 O O . TYR A 1 150 ? 2.689 7.456 -12.879 1.00 90.88 150 TYR A O 1
ATOM 1279 N N . ASN A 1 151 ? 4.424 6.725 -11.651 1.00 82.25 151 ASN A N 1
ATOM 1280 C CA . ASN A 1 151 ? 4.838 8.045 -11.196 1.00 82.25 151 ASN A CA 1
ATOM 1281 C C . ASN A 1 151 ? 6.322 8.253 -11.476 1.00 82.25 151 ASN A C 1
ATOM 1283 O O . ASN A 1 151 ? 7.155 8.100 -10.585 1.00 82.25 151 ASN A O 1
ATOM 1287 N N . THR A 1 152 ? 6.631 8.650 -12.705 1.00 81.12 152 THR A N 1
ATOM 1288 C CA . THR A 1 152 ? 8.003 8.835 -13.189 1.00 81.12 152 THR A CA 1
ATOM 1289 C C . THR A 1 152 ? 8.754 9.978 -12.499 1.00 81.12 152 THR A C 1
ATOM 1291 O O . THR A 1 152 ? 9.980 9.950 -12.451 1.00 81.12 152 THR A O 1
ATOM 1294 N N . GLU A 1 153 ? 8.060 10.959 -11.905 1.00 74.62 153 GLU A N 1
ATOM 1295 C CA . GLU A 1 153 ? 8.713 12.035 -11.141 1.00 74.62 153 GLU A CA 1
ATOM 1296 C C . GLU A 1 153 ? 9.387 11.519 -9.865 1.00 74.62 153 GLU A C 1
ATOM 1298 O O . GLU A 1 153 ? 10.415 12.042 -9.426 1.00 74.62 153 GLU A O 1
ATOM 1303 N N . VAL A 1 154 ? 8.773 10.518 -9.233 1.00 74.19 154 VAL A N 1
ATOM 1304 C CA . VAL A 1 154 ? 9.297 9.873 -8.024 1.00 74.19 154 VAL A CA 1
ATOM 1305 C C . VAL A 1 154 ? 10.111 8.640 -8.393 1.00 74.19 154 VAL A C 1
ATOM 1307 O O . VAL A 1 154 ? 11.160 8.397 -7.795 1.00 74.19 154 VAL A O 1
ATOM 1310 N N . SER A 1 155 ? 9.600 7.889 -9.367 1.00 83.25 155 SER A N 1
ATOM 1311 C CA . SER A 1 155 ? 10.001 6.546 -9.755 1.00 83.25 155 SER A CA 1
ATOM 1312 C C . SER A 1 155 ? 10.174 5.611 -8.544 1.00 83.25 155 SER A C 1
ATOM 1314 O O . SER A 1 155 ? 9.660 5.862 -7.446 1.00 83.25 155 SER A O 1
ATOM 1316 N N . TYR A 1 156 ? 10.881 4.498 -8.728 1.00 85.31 156 TYR A N 1
ATOM 1317 C CA . TYR A 1 156 ? 11.291 3.627 -7.638 1.00 85.31 156 TYR A CA 1
ATOM 1318 C C . TYR A 1 156 ? 12.423 4.262 -6.818 1.00 85.31 156 TYR A C 1
ATOM 1320 O O . TYR A 1 156 ? 13.447 4.695 -7.346 1.00 85.31 156 TYR A O 1
ATOM 1328 N N . CYS A 1 157 ? 12.267 4.266 -5.494 1.00 79.69 157 CYS A N 1
ATOM 1329 C CA . CYS A 1 157 ? 13.321 4.638 -4.552 1.00 79.69 157 CYS A CA 1
ATOM 1330 C C . CYS A 1 157 ? 13.601 3.492 -3.573 1.00 79.69 157 CYS A C 1
ATOM 1332 O O . CYS A 1 157 ? 12.688 2.788 -3.136 1.00 79.69 157 CYS A O 1
ATOM 1334 N N . GLN A 1 158 ? 14.860 3.374 -3.146 1.00 72.56 158 GLN A N 1
ATOM 1335 C CA . GLN A 1 158 ? 15.273 2.405 -2.131 1.00 72.56 158 GLN A CA 1
ATOM 1336 C C . GLN A 1 158 ? 14.428 2.545 -0.855 1.00 72.56 158 GLN A C 1
ATOM 1338 O O . GLN A 1 158 ? 14.220 3.651 -0.360 1.00 72.56 158 GLN A O 1
ATOM 1343 N N . GLY A 1 159 ? 13.952 1.417 -0.325 1.00 73.88 159 GLY A N 1
ATOM 1344 C CA . GLY A 1 159 ? 13.071 1.356 0.848 1.00 73.88 159 GLY A CA 1
ATOM 1345 C C . GLY A 1 159 ? 11.586 1.199 0.508 1.00 73.88 159 GLY A C 1
ATOM 1346 O O . GLY A 1 159 ? 10.821 0.744 1.356 1.00 73.88 159 GLY A O 1
ATOM 1347 N N . MET A 1 160 ? 11.169 1.476 -0.735 1.00 82.69 160 MET A N 1
AT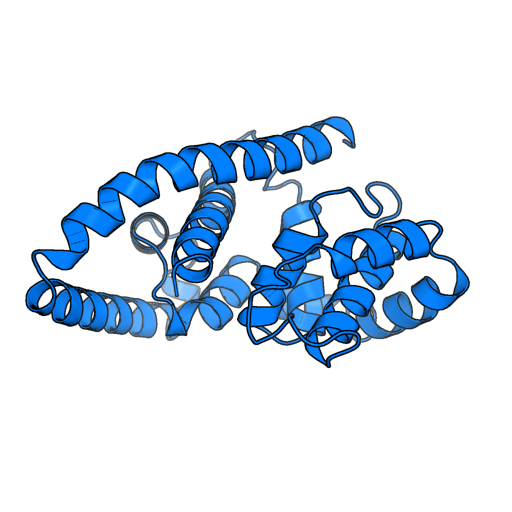OM 1348 C CA . MET A 1 160 ? 9.790 1.212 -1.172 1.00 82.69 160 MET A CA 1
ATOM 1349 C C . MET A 1 160 ? 9.434 -0.278 -1.122 1.00 82.69 160 MET A C 1
ATOM 1351 O O . MET A 1 160 ? 8.285 -0.609 -0.831 1.00 82.69 160 MET A O 1
ATOM 1355 N N . SER A 1 161 ? 10.409 -1.173 -1.332 1.00 87.12 161 SER A N 1
ATOM 1356 C CA . SER A 1 161 ? 10.196 -2.623 -1.267 1.00 87.12 161 SER A CA 1
ATOM 1357 C C . SER A 1 161 ? 9.657 -3.090 0.083 1.00 87.12 161 SER A C 1
ATOM 1359 O O . SER A 1 161 ? 8.747 -3.912 0.128 1.00 87.12 161 SER A O 1
ATOM 1361 N N . GLN A 1 162 ? 10.145 -2.517 1.184 1.00 82.56 162 GLN A N 1
ATOM 1362 C CA . GLN A 1 162 ? 9.682 -2.860 2.528 1.00 82.56 162 GLN A CA 1
ATOM 1363 C C . GLN A 1 162 ? 8.226 -2.430 2.730 1.00 82.56 162 GLN A C 1
ATOM 1365 O O . GLN A 1 162 ? 7.410 -3.213 3.204 1.00 82.56 162 GLN A O 1
ATOM 1370 N N . ILE A 1 163 ? 7.877 -1.210 2.312 1.00 82.12 163 ILE A N 1
ATOM 1371 C CA . ILE A 1 163 ? 6.510 -0.683 2.437 1.00 82.12 163 ILE A CA 1
ATOM 1372 C C . ILE A 1 163 ? 5.537 -1.523 1.603 1.00 82.12 163 ILE A C 1
ATOM 1374 O O . ILE A 1 163 ? 4.498 -1.949 2.105 1.00 82.12 163 ILE A O 1
ATOM 1378 N N . ALA A 1 164 ? 5.883 -1.793 0.342 1.00 89.81 164 ALA A N 1
ATOM 1379 C CA . ALA A 1 164 ? 5.056 -2.588 -0.559 1.00 89.81 164 ALA A CA 1
ATOM 1380 C C . ALA A 1 164 ? 4.879 -4.030 -0.059 1.00 89.81 164 ALA A C 1
ATOM 1382 O O . ALA A 1 164 ? 3.773 -4.566 -0.120 1.00 89.81 164 ALA A O 1
ATOM 1383 N N . ALA A 1 165 ? 5.927 -4.638 0.502 1.00 87.75 165 ALA A N 1
ATOM 1384 C CA . ALA A 1 165 ? 5.838 -5.974 1.075 1.00 87.75 165 ALA A CA 1
ATOM 1385 C C . ALA A 1 165 ? 4.886 -6.021 2.279 1.00 87.75 165 ALA A C 1
ATOM 1387 O O . ALA A 1 165 ? 4.070 -6.936 2.353 1.00 87.75 165 ALA A O 1
ATOM 1388 N N . ILE A 1 166 ? 4.920 -5.017 3.171 1.00 83.94 166 ILE A N 1
ATOM 1389 C CA . ILE A 1 166 ? 3.956 -4.914 4.281 1.00 83.94 166 ILE A CA 1
ATOM 1390 C C . ILE A 1 166 ? 2.533 -4.829 3.742 1.00 83.94 166 ILE A C 1
ATOM 1392 O O . ILE A 1 166 ? 1.658 -5.553 4.204 1.00 83.94 166 ILE A O 1
ATOM 1396 N N . LEU A 1 167 ? 2.285 -3.972 2.750 1.00 88.19 167 LEU A N 1
ATOM 1397 C CA . LEU A 1 167 ? 0.957 -3.853 2.150 1.00 88.19 167 LEU A CA 1
ATOM 1398 C C . LEU A 1 167 ? 0.483 -5.212 1.616 1.00 88.19 167 LEU A C 1
ATOM 1400 O O . LEU A 1 167 ? -0.595 -5.669 1.989 1.00 88.19 167 LEU A O 1
ATOM 1404 N N . LEU A 1 168 ? 1.328 -5.917 0.861 1.00 92.50 168 LEU A N 1
ATOM 1405 C CA . LEU A 1 168 ? 1.029 -7.238 0.297 1.00 92.50 168 LEU A CA 1
ATOM 1406 C C . LEU A 1 168 ? 0.758 -8.340 1.331 1.00 92.50 168 LEU A C 1
ATOM 1408 O O . LEU A 1 168 ? 0.192 -9.373 0.968 1.00 92.50 168 LEU A O 1
ATOM 1412 N N . MET A 1 169 ? 1.128 -8.161 2.600 1.00 87.62 169 MET A N 1
ATOM 1413 C CA . MET A 1 169 ? 0.749 -9.098 3.668 1.00 87.62 169 MET A CA 1
ATOM 1414 C C . MET A 1 169 ? -0.728 -8.963 4.055 1.00 87.62 169 MET A C 1
ATOM 1416 O O . MET A 1 169 ? -1.330 -9.935 4.504 1.00 87.62 169 MET A O 1
ATOM 1420 N N . PHE A 1 170 ? -1.317 -7.778 3.875 1.00 88.00 170 PHE A N 1
ATOM 1421 C CA . PHE A 1 170 ? -2.660 -7.445 4.365 1.00 88.00 170 PHE A CA 1
ATOM 1422 C C . PHE A 1 170 ? -3.682 -7.162 3.263 1.00 88.00 170 PHE A C 1
ATOM 1424 O O . PHE A 1 170 ? -4.871 -7.052 3.561 1.00 88.00 170 PHE A O 1
ATOM 1431 N N . MET A 1 171 ? -3.253 -7.038 2.008 1.00 93.38 171 MET A N 1
ATOM 1432 C CA . MET A 1 171 ? -4.142 -6.827 0.866 1.00 93.38 171 MET A CA 1
ATOM 1433 C C . MET A 1 171 ? -3.656 -7.569 -0.383 1.00 93.38 171 MET A C 1
ATOM 1435 O O . MET A 1 171 ? -2.562 -8.143 -0.407 1.00 93.38 171 MET A O 1
ATOM 1439 N N . ASN A 1 172 ? -4.508 -7.612 -1.409 1.00 96.62 172 ASN A N 1
ATOM 1440 C CA . ASN A 1 172 ? -4.144 -8.187 -2.702 1.00 96.62 172 ASN A CA 1
ATOM 1441 C C . ASN A 1 172 ? -3.163 -7.274 -3.463 1.00 96.62 172 ASN A C 1
ATOM 1443 O O . ASN A 1 172 ? -2.856 -6.161 -3.037 1.00 96.62 172 ASN A O 1
ATOM 1447 N N . GLU A 1 173 ? -2.652 -7.779 -4.584 1.00 97.62 173 GLU A N 1
ATOM 1448 C CA . GLU A 1 173 ? -1.617 -7.124 -5.386 1.00 97.62 173 GLU A CA 1
ATOM 1449 C C . GLU A 1 173 ? -2.010 -5.712 -5.857 1.00 97.62 173 GLU A C 1
ATOM 1451 O O . GLU A 1 173 ? -1.283 -4.749 -5.610 1.00 97.62 173 GLU A O 1
ATOM 1456 N N . GLU A 1 174 ? -3.183 -5.561 -6.471 1.00 97.94 174 GLU A N 1
ATOM 1457 C CA . GLU A 1 174 ? -3.630 -4.270 -7.001 1.00 97.94 174 GLU A CA 1
ATOM 1458 C C . GLU A 1 174 ? -3.974 -3.271 -5.885 1.00 97.94 174 GLU A C 1
ATOM 1460 O O . GLU A 1 174 ? -3.636 -2.089 -5.970 1.00 97.94 174 GLU A O 1
ATOM 1465 N N . ASP A 1 175 ? -4.611 -3.733 -4.810 1.00 97.31 175 ASP A N 1
ATOM 1466 C CA . ASP A 1 175 ? -4.933 -2.878 -3.669 1.00 97.31 175 ASP A CA 1
ATOM 1467 C C . ASP A 1 175 ? -3.644 -2.368 -3.003 1.00 97.31 175 ASP A C 1
ATOM 1469 O O . ASP A 1 175 ? -3.578 -1.203 -2.607 1.00 97.31 175 ASP A O 1
ATOM 1473 N N . ALA A 1 176 ? -2.589 -3.195 -2.955 1.00 96.25 176 ALA A N 1
ATOM 1474 C CA . ALA A 1 176 ? -1.274 -2.803 -2.450 1.00 96.25 176 ALA A CA 1
ATOM 1475 C C . ALA A 1 176 ? -0.620 -1.730 -3.325 1.00 96.25 176 ALA A C 1
ATOM 1477 O O . ALA A 1 176 ? -0.047 -0.778 -2.793 1.00 96.25 176 ALA A O 1
ATOM 1478 N N . PHE A 1 177 ? -0.745 -1.833 -4.650 1.00 96.88 177 PHE A N 1
ATOM 1479 C CA . PHE A 1 177 ? -0.290 -0.792 -5.570 1.00 96.88 177 PHE A CA 1
ATOM 1480 C C . PHE A 1 177 ? -1.001 0.543 -5.315 1.00 96.88 177 PHE A C 1
ATOM 1482 O O . PHE A 1 177 ? -0.353 1.585 -5.159 1.00 96.88 177 PHE A O 1
ATOM 1489 N N . TRP A 1 178 ? -2.328 0.525 -5.199 1.00 95.62 178 TRP A N 1
ATOM 1490 C CA . TRP A 1 178 ? -3.097 1.742 -4.955 1.00 95.62 178 TRP A CA 1
ATOM 1491 C C . TRP A 1 178 ? -2.824 2.333 -3.572 1.00 95.62 178 TRP A C 1
ATOM 1493 O O . TRP A 1 178 ? -2.614 3.544 -3.461 1.00 95.62 178 TRP A O 1
ATOM 1503 N N . ALA A 1 179 ? -2.714 1.498 -2.540 1.00 91.38 179 ALA A N 1
ATOM 1504 C CA . ALA A 1 179 ? -2.310 1.924 -1.205 1.00 91.38 179 ALA A CA 1
ATOM 1505 C C . ALA A 1 179 ? -0.915 2.574 -1.208 1.00 91.38 179 ALA A C 1
ATOM 1507 O O . ALA A 1 179 ? -0.739 3.660 -0.647 1.00 91.38 179 ALA A O 1
ATOM 1508 N N . LEU A 1 180 ? 0.061 1.966 -1.894 1.00 89.31 180 LEU A N 1
ATOM 1509 C CA . LEU A 1 180 ? 1.406 2.519 -2.059 1.00 89.31 180 LEU A CA 1
ATOM 1510 C C . LEU A 1 180 ? 1.360 3.887 -2.756 1.00 89.31 180 LEU A C 1
ATOM 1512 O O . LEU A 1 180 ? 1.975 4.847 -2.286 1.00 89.31 180 LEU A O 1
ATOM 1516 N N . SER A 1 181 ? 0.580 4.012 -3.834 1.00 89.56 181 SER A N 1
ATOM 1517 C CA . SER A 1 181 ? 0.451 5.279 -4.558 1.00 89.56 181 SER A CA 1
ATOM 1518 C C . SER A 1 181 ? -0.161 6.394 -3.708 1.00 89.56 181 SER A C 1
ATOM 1520 O O . SER A 1 181 ? 0.341 7.520 -3.724 1.00 89.56 181 SER A O 1
ATOM 1522 N N . GLN A 1 182 ? -1.173 6.093 -2.894 1.00 85.81 182 GLN A N 1
ATOM 1523 C CA . GLN A 1 182 ? -1.788 7.061 -1.985 1.00 85.81 182 GLN A CA 1
ATOM 1524 C C . GLN A 1 182 ? -0.817 7.511 -0.887 1.00 85.81 182 GLN A C 1
ATOM 1526 O O . GLN A 1 182 ? -0.752 8.703 -0.566 1.00 85.81 182 GLN A O 1
ATOM 1531 N N . LEU A 1 183 ? 0.004 6.593 -0.365 1.00 78.12 183 LEU A N 1
ATOM 1532 C CA . LEU A 1 183 ? 1.030 6.903 0.635 1.00 78.12 183 LEU A CA 1
ATOM 1533 C C . LEU A 1 183 ? 2.127 7.839 0.098 1.00 78.12 183 LEU A C 1
ATOM 1535 O O . LEU A 1 183 ? 2.661 8.668 0.852 1.00 78.12 183 LEU A O 1
ATOM 1539 N N . LEU A 1 184 ? 2.470 7.715 -1.187 1.00 74.06 184 LEU A N 1
ATOM 1540 C CA . LEU A 1 184 ? 3.607 8.407 -1.797 1.00 74.06 184 LEU A CA 1
ATOM 1541 C C . LEU A 1 184 ? 3.243 9.700 -2.544 1.00 74.06 184 LEU A C 1
ATOM 1543 O O . LEU A 1 184 ? 4.051 10.627 -2.536 1.00 74.06 184 LEU A O 1
ATOM 1547 N N . THR A 1 185 ? 2.057 9.799 -3.155 1.00 66.44 185 THR A N 1
ATOM 1548 C CA . THR A 1 185 ? 1.733 10.892 -4.102 1.00 66.44 185 THR A CA 1
ATOM 1549 C C . THR A 1 185 ? 0.853 12.006 -3.545 1.00 66.44 185 THR A C 1
ATOM 1551 O O . THR A 1 185 ? 0.933 13.148 -3.991 1.00 66.44 185 THR A O 1
ATOM 1554 N N . ASN A 1 186 ? -0.005 11.714 -2.575 1.00 58.00 186 ASN A N 1
ATOM 1555 C CA . ASN A 1 186 ? -1.085 12.635 -2.254 1.00 58.00 186 ASN A CA 1
ATOM 1556 C C . ASN A 1 186 ? -0.578 13.829 -1.394 1.00 58.00 186 ASN A C 1
ATOM 1558 O O . ASN A 1 186 ? -0.009 13.652 -0.314 1.00 58.00 186 ASN A O 1
ATOM 1562 N N . GLN A 1 187 ? -0.732 15.063 -1.911 1.00 39.88 187 GLN A N 1
ATOM 1563 C CA . GLN A 1 187 ? -0.208 16.314 -1.324 1.00 39.88 187 GLN A CA 1
ATOM 1564 C C . GLN A 1 187 ? -0.898 16.733 -0.014 1.00 39.88 187 GLN A C 1
ATOM 1566 O O . GLN A 1 187 ? -0.306 17.488 0.753 1.00 39.88 187 GLN A O 1
ATOM 1571 N N . LYS A 1 188 ? -2.071 16.175 0.329 1.00 41.22 188 LYS A N 1
ATOM 1572 C CA . LYS A 1 188 ? -2.642 16.255 1.696 1.00 41.22 188 LYS A CA 1
ATOM 1573 C C . LYS A 1 188 ? -1.764 15.582 2.766 1.00 41.22 188 LYS A C 1
ATOM 1575 O O . LYS A 1 188 ? -2.059 15.669 3.954 1.00 41.22 188 LYS A O 1
ATOM 1580 N N . HIS A 1 189 ? -0.684 14.925 2.344 1.00 45.88 189 HIS A N 1
ATOM 1581 C CA . HIS A 1 189 ? 0.332 14.280 3.174 1.00 45.88 189 HIS A CA 1
ATOM 1582 C C . HIS A 1 189 ? 1.690 14.999 3.120 1.00 45.88 189 HIS A C 1
ATOM 1584 O O . HIS A 1 189 ? 2.690 14.466 3.611 1.00 45.88 189 HIS A O 1
ATOM 1590 N N . ALA A 1 190 ? 1.750 16.183 2.499 1.00 33.97 190 ALA A N 1
ATOM 1591 C CA . ALA A 1 190 ? 2.840 17.128 2.685 1.00 33.97 190 ALA A CA 1
ATOM 1592 C C . ALA A 1 190 ? 2.612 17.841 4.021 1.00 33.97 190 ALA A C 1
ATOM 1594 O O . ALA A 1 190 ? 1.517 18.331 4.259 1.00 33.97 190 ALA A O 1
ATOM 1595 N N . MET A 1 191 ? 3.630 17.868 4.885 1.00 36.25 191 MET A N 1
ATOM 1596 C CA . MET A 1 191 ? 3.582 18.381 6.261 1.00 36.25 191 MET A CA 1
ATOM 1597 C C . MET A 1 191 ? 3.260 19.885 6.379 1.00 36.25 191 MET A C 1
ATOM 1599 O O . MET A 1 191 ? 4.073 20.622 6.920 1.00 36.25 191 MET A O 1
ATOM 1603 N N . HIS A 1 192 ? 2.106 20.359 5.915 1.00 34.88 192 HIS A N 1
ATOM 1604 C CA . HIS A 1 192 ? 1.551 21.668 6.253 1.00 34.88 192 HIS A CA 1
ATOM 1605 C C . HIS A 1 192 ? 0.024 21.573 6.355 1.00 34.88 192 HIS A C 1
ATOM 1607 O O . HIS A 1 192 ? -0.653 21.160 5.417 1.00 34.88 192 HIS A O 1
ATOM 1613 N N . GLY A 1 193 ? -0.506 21.976 7.511 1.00 29.86 193 GLY A N 1
ATOM 1614 C CA . GLY A 1 193 ? -1.938 22.121 7.765 1.00 29.86 193 GLY A CA 1
ATOM 1615 C C . GLY A 1 193 ? -2.578 20.897 8.418 1.00 29.86 193 GLY A C 1
ATOM 1616 O O . GLY A 1 193 ? -2.302 19.756 8.054 1.00 29.86 193 GLY A O 1
ATOM 1617 N N . GLU A 1 194 ? -3.455 21.156 9.385 1.00 34.25 194 GLU A N 1
ATOM 1618 C CA . GLU A 1 194 ? -4.042 20.255 10.394 1.00 34.25 194 GLU A CA 1
ATOM 1619 C C . GLU A 1 194 ? -4.773 18.994 9.873 1.00 34.25 194 GLU A C 1
ATOM 1621 O O . GLU A 1 194 ? -5.226 18.160 10.650 1.00 34.25 194 GLU A O 1
ATOM 1626 N N . SER A 1 195 ? -4.812 18.776 8.555 1.00 36.62 195 SER A N 1
ATOM 1627 C CA . SER A 1 195 ? -5.203 17.509 7.915 1.00 36.62 195 SER A CA 1
ATOM 1628 C C . SER A 1 195 ? -4.049 16.487 7.781 1.00 36.62 195 SER A C 1
ATOM 1630 O O . SER A 1 195 ? -4.293 15.332 7.437 1.00 36.62 195 SER A O 1
ATOM 1632 N N . SER A 1 196 ? -2.801 16.878 8.082 1.00 38.94 196 SER A N 1
ATOM 1633 C CA . SER A 1 196 ? -1.570 16.067 7.938 1.00 38.94 196 SER A CA 1
ATOM 1634 C C . SER A 1 196 ? -1.336 15.005 9.029 1.00 38.94 196 SER A C 1
ATOM 1636 O O . SER A 1 196 ? -0.475 14.135 8.882 1.00 38.94 196 SER A O 1
ATOM 1638 N N . SER A 1 197 ? -2.087 15.030 10.129 1.00 43.88 197 SER A N 1
ATOM 1639 C CA . SER A 1 197 ? -1.823 14.204 11.320 1.00 43.88 197 SER A CA 1
ATOM 1640 C C . SER A 1 197 ? -2.184 12.722 11.133 1.00 43.88 197 SER A C 1
ATOM 1642 O O . SER A 1 197 ? -1.617 11.851 11.788 1.00 43.88 197 SER A O 1
ATOM 1644 N N . PHE A 1 198 ? -3.110 12.419 10.217 1.00 42.72 198 PHE A N 1
ATOM 1645 C CA . PHE A 1 198 ? -3.782 11.119 10.130 1.00 42.72 198 PHE A CA 1
ATOM 1646 C C . PHE A 1 198 ? -2.979 10.041 9.384 1.00 42.72 198 PHE A C 1
ATOM 1648 O O . PHE A 1 198 ? -2.889 8.892 9.813 1.00 42.72 198 PHE A O 1
ATOM 1655 N N . ILE A 1 199 ? -2.341 10.409 8.274 1.00 41.84 199 ILE A N 1
ATOM 1656 C CA . ILE A 1 199 ? -1.530 9.475 7.479 1.00 41.84 199 ILE A CA 1
ATOM 1657 C C . ILE A 1 199 ? -0.110 9.361 8.035 1.00 41.84 199 ILE A C 1
ATOM 1659 O O . ILE A 1 199 ? 0.478 8.290 7.958 1.00 41.84 199 ILE A O 1
ATOM 1663 N N . LEU A 1 200 ? 0.427 10.399 8.691 1.00 42.34 200 LEU A N 1
ATOM 1664 C CA . LEU A 1 200 ? 1.640 10.259 9.512 1.00 42.34 200 LEU A CA 1
ATOM 1665 C C . LEU A 1 200 ? 1.426 9.263 10.653 1.00 42.34 200 LEU A C 1
ATOM 1667 O O . LEU A 1 200 ? 2.343 8.537 11.025 1.00 42.34 200 LEU A O 1
ATOM 1671 N N . LEU A 1 201 ? 0.208 9.198 11.182 1.00 46.31 201 LEU A N 1
ATOM 1672 C CA . LEU A 1 201 ? -0.172 8.216 12.176 1.00 46.31 201 LEU A CA 1
ATOM 1673 C C . LEU A 1 201 ? -0.333 6.813 11.592 1.00 46.31 201 LEU A C 1
ATOM 1675 O O . LEU A 1 201 ? 0.038 5.846 12.246 1.00 46.31 201 LEU A O 1
ATOM 1679 N N . LEU A 1 202 ? -0.837 6.687 10.364 1.00 48.91 202 LEU A N 1
ATOM 1680 C CA . LEU A 1 202 ? -0.824 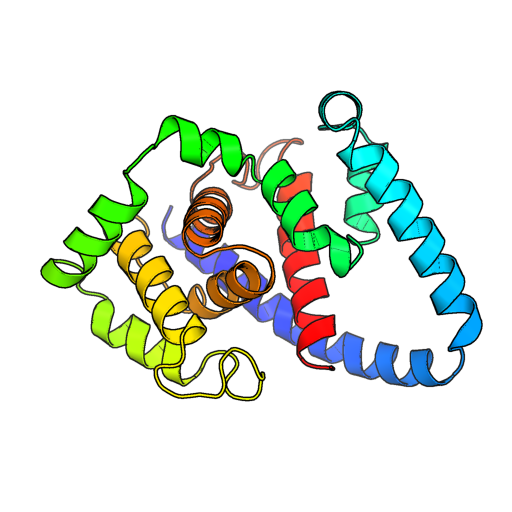5.414 9.646 1.00 48.91 202 LEU A CA 1
ATOM 1681 C C . LEU A 1 202 ? 0.587 4.981 9.305 1.00 48.91 202 LEU A C 1
ATOM 1683 O O . LEU A 1 202 ? 0.907 3.848 9.581 1.00 48.91 202 LEU A O 1
ATOM 1687 N N . ALA A 1 203 ? 1.457 5.859 8.815 1.00 47.56 203 ALA A N 1
ATOM 1688 C CA . ALA A 1 203 ? 2.873 5.575 8.596 1.00 47.56 203 ALA A CA 1
ATOM 1689 C C . ALA A 1 203 ? 3.582 5.162 9.900 1.00 47.56 203 ALA A C 1
ATOM 1691 O O . ALA A 1 203 ? 4.370 4.220 9.908 1.00 47.56 203 ALA A O 1
ATOM 1692 N N . LYS A 1 204 ? 3.248 5.807 11.028 1.00 47.59 204 LYS A N 1
ATOM 1693 C CA . LYS A 1 204 ? 3.672 5.370 12.366 1.00 47.59 204 LYS A CA 1
ATOM 1694 C C . LYS A 1 204 ? 3.078 4.013 12.750 1.00 47.59 204 LYS A C 1
ATOM 1696 O O . LYS A 1 204 ? 3.790 3.230 13.355 1.00 47.59 204 LYS A O 1
ATOM 1701 N N . ASN A 1 205 ? 1.834 3.703 12.385 1.00 48.34 205 ASN A N 1
ATOM 1702 C CA . ASN A 1 205 ? 1.238 2.388 12.633 1.00 48.34 205 ASN A CA 1
ATOM 1703 C C . ASN A 1 205 ? 1.766 1.302 11.699 1.00 48.34 205 ASN A C 1
ATOM 1705 O O . ASN A 1 205 ? 2.048 0.232 12.185 1.00 48.34 205 ASN A O 1
ATOM 1709 N N . PHE A 1 206 ? 2.012 1.563 10.417 1.00 51.97 206 PHE A N 1
ATOM 1710 C CA . PHE A 1 206 ? 2.732 0.670 9.510 1.00 51.97 206 PHE A CA 1
ATOM 1711 C C . PHE A 1 206 ? 4.123 0.348 10.072 1.00 51.97 206 PHE A C 1
ATOM 1713 O O . PHE A 1 206 ? 4.541 -0.804 10.025 1.00 51.97 206 PHE A O 1
ATOM 1720 N N . ASN A 1 207 ? 4.790 1.326 10.702 1.00 45.00 207 ASN A N 1
ATOM 1721 C CA . ASN A 1 207 ? 5.996 1.086 11.497 1.00 45.00 207 ASN A CA 1
ATOM 1722 C C . ASN A 1 207 ? 5.720 0.221 12.743 1.00 45.00 207 ASN A C 1
ATOM 1724 O O . ASN A 1 207 ? 6.474 -0.709 12.989 1.00 45.00 207 ASN A O 1
ATOM 1728 N N . VAL A 1 208 ? 4.638 0.463 13.497 1.00 40.66 208 VAL A N 1
ATOM 1729 C CA . VAL A 1 208 ? 4.205 -0.384 14.637 1.00 40.66 208 VAL A CA 1
ATOM 1730 C C . VAL A 1 208 ? 3.764 -1.792 14.219 1.00 40.66 208 VAL A C 1
ATOM 1732 O O . VAL A 1 208 ? 3.844 -2.743 14.987 1.00 40.66 208 VAL A O 1
ATOM 1735 N N . ASP A 1 209 ? 3.354 -1.961 12.977 1.00 41.66 209 ASP A N 1
ATOM 1736 C CA . ASP A 1 209 ? 2.807 -3.193 12.441 1.00 41.66 209 ASP A CA 1
ATOM 1737 C C . ASP A 1 209 ? 3.924 -4.056 11.838 1.00 41.66 209 ASP A C 1
ATOM 1739 O O . ASP A 1 209 ? 3.872 -5.279 11.966 1.00 41.66 209 ASP A O 1
ATOM 1743 N N . LEU A 1 210 ? 4.980 -3.418 11.316 1.00 38.25 210 LEU A N 1
ATOM 1744 C CA . LEU A 1 210 ? 6.259 -4.041 10.970 1.00 38.25 210 LEU A CA 1
ATOM 1745 C C . LEU A 1 210 ? 7.002 -4.582 12.203 1.00 38.25 210 LEU A C 1
ATOM 1747 O O . LEU A 1 210 ? 7.606 -5.650 12.160 1.00 38.25 210 LEU A O 1
ATOM 1751 N N . ILE A 1 211 ? 6.877 -3.872 13.322 1.00 33.00 211 ILE A N 1
ATOM 1752 C CA . ILE A 1 211 ? 7.335 -4.263 14.661 1.00 33.00 211 ILE A CA 1
ATOM 1753 C C . ILE A 1 211 ? 6.719 -5.596 15.084 1.00 33.00 211 ILE A C 1
ATOM 1755 O O . ILE A 1 211 ? 7.455 -6.537 15.372 1.00 33.00 211 ILE A O 1
ATOM 1759 N N . PHE A 1 212 ? 5.391 -5.738 15.062 1.00 32.50 212 PHE A N 1
ATOM 1760 C CA . PHE A 1 212 ? 4.737 -7.004 15.439 1.00 32.50 212 PHE A CA 1
ATOM 1761 C C . PHE A 1 212 ? 5.138 -8.193 14.555 1.00 32.50 212 PHE A C 1
ATOM 1763 O O . PHE A 1 212 ? 5.063 -9.329 15.002 1.00 32.50 212 PHE A O 1
ATOM 1770 N N . PHE A 1 213 ? 5.547 -7.931 13.317 1.00 35.38 213 PHE A N 1
ATOM 1771 C CA . PHE A 1 213 ? 5.777 -8.945 12.296 1.00 35.38 213 PHE A CA 1
ATOM 1772 C C . PHE A 1 213 ? 7.217 -9.465 12.231 1.00 35.38 213 PHE A C 1
ATOM 1774 O O . PHE A 1 213 ? 7.423 -10.639 11.968 1.00 35.38 213 PHE A O 1
ATOM 1781 N N . LEU A 1 214 ? 8.216 -8.628 12.527 1.00 29.58 214 LEU A N 1
ATOM 1782 C CA . LEU A 1 214 ? 9.607 -9.081 12.701 1.00 29.58 214 LEU A CA 1
ATOM 1783 C C . LEU A 1 214 ? 9.822 -9.891 13.996 1.00 29.58 214 LEU A C 1
ATOM 1785 O O . LEU A 1 214 ? 10.934 -10.326 14.266 1.00 29.58 214 LEU A O 1
ATOM 1789 N N . ASN A 1 215 ? 8.781 -10.043 14.820 1.00 28.44 215 ASN A N 1
ATOM 1790 C CA . ASN A 1 215 ? 8.824 -10.684 16.137 1.00 28.44 215 ASN A CA 1
ATOM 1791 C C . ASN A 1 215 ? 7.750 -11.780 16.288 1.00 28.44 215 ASN A C 1
ATOM 1793 O O . ASN A 1 215 ? 7.378 -12.115 17.415 1.00 28.44 215 ASN A O 1
ATOM 1797 N N . GLY A 1 216 ? 7.218 -12.274 15.165 1.00 27.92 216 GLY A N 1
ATOM 1798 C CA . GLY A 1 216 ? 6.324 -13.430 15.083 1.00 27.92 216 GLY A CA 1
ATOM 1799 C C . GLY A 1 216 ? 7.011 -14.596 14.399 1.00 27.92 216 GLY A C 1
ATOM 1800 O O . GLY A 1 216 ? 7.760 -14.329 13.434 1.00 27.92 216 GLY A O 1
#

InterPro domains:
  IPR000195 Rab-GAP-TBC domain [PF00566] (75-189)
  IPR000195 Rab-GAP-TBC domain [PS50086] (71-216)
  IPR000195 Rab-GAP-TBC domain [SM00164] (68-215)
  IPR035969 Rab-GAP-TBC domain superfamily [SSF47923] (44-201)
  IPR050302 Rab GTPase-activating TBC domain-containing protein [PTHR47219] (37-189)

Radius of gyration: 17.68 Å; Cα contacts (8 Å, |Δi|>4): 185; chains: 1; bounding box: 38×41×54 Å

Sequence (216 aa):
TLMKIKQKINFLIKSIFFVLFLQIIIHQISLFFPVQQKQVEIERVQKWLKMLKNWSKYRNSDRMIKRVYKGVPLQLRGQAWALLLDVEKVKSDNAGKYERMKEQAQLYSPEIKQIDLDINRTFREHIMFMDRFGVKQQSLFHVLSAYSVYNTEVSYCQGMSQIAAILLMFMNEEDAFWALSQLLTNQKHAMHGESSSFILLLAKNFNVDLIFFLNG

Organism: NCBI:txid307959

Foldseek 3Di:
DQVLLVVVLVVLVVLLVVVVVVLVVVVVVCVPDPPVVVVVLVVLQVVVVVCLVVVVVPPPNPVVQVSLLVADRPLCCLSVLCSLLVLVVVCVVCPPLLVVLLVVLVVDQPCLVVQLVLLVVAPCVAPQRVDDVHPLSVLLSSLLSSQQSVDVVNGHDPNLSNQLSLNVVRDPSSSSSSSSCSLRPDCLCVPDDPSNSRVVSVSVNSSVNVSVRVVD

Solvent-accessible surface area (backbone atoms only — not comparable to full-atom values): 12135 Å² total; per-residue (Å²): 112,62,67,60,49,54,48,51,48,51,50,52,52,54,46,49,57,56,46,57,59,55,42,61,57,48,55,66,54,50,78,76,55,65,70,69,52,53,56,55,48,54,53,50,43,53,56,46,54,60,39,65,78,40,38,86,79,36,62,94,31,69,71,45,53,58,41,52,76,72,47,71,51,78,94,47,37,38,64,51,51,35,65,73,51,42,22,68,56,58,44,63,78,40,65,73,45,65,60,52,26,38,58,48,18,78,77,66,39,88,52,53,69,60,50,53,57,44,53,75,69,41,58,50,88,38,88,70,37,45,49,84,83,27,73,54,43,48,41,43,48,44,36,50,37,16,43,24,58,67,40,65,87,68,35,72,53,90,69,49,58,56,57,46,46,57,37,48,74,49,40,54,59,68,54,22,37,44,39,49,48,46,76,74,64,47,68,70,68,43,94,68,62,94,72,29,64,61,61,56,42,44,55,50,37,54,49,55,51,51,53,59,54,81,72,106

Secondary structure (DSSP, 8-state):
-HHHHHHHHHHHHHHHHHHHHHHHHHHHHHTT-HHHHHHHHHHHHHHHHHHHHTHHHHTT-HHHHHHHHT---GGGHHHHHHHHTTHHHHHHHTTTHHHHHHHHHHHH-TTHHHHHHHHTTSSTTSTTT-STT-HHHHHHHHHHHHHHHH-TTT---TTHHHHHHHHHHHS-HHHHHHHHHHHHH-GGGSS-STTTHHHHHHHHHHHHHHHHHTT-